Protein AF-A0A0G3HF99-F1 (afdb_monomer)

Sequence (193 aa):
MTALGEAFSEGRITVDEYDERCRVVSAARFPCDVESAFADLPFPSAGAGHNFAVAVPEPVFTASEIDRLHRASQRNRAGVVALTTIGTIAAGTLFAETTAGLSLLLMLAVPIVVVLLYVMKVGPSSWYQPSVRQLRRARMREIEQRHALETAEKRARDRIEAAELRARRHKLSGEISTEILEVARRGLGKMKH

Mean predicted aligned error: 19.76 Å

pLDDT: mean 71.53, std 16.33, range [32.12, 96.94]

Organism: NCBI:txid1072256

Solvent-accessible surface area (backbone atoms only — not comparable to full-atom values): 11269 Å² total; per-residue (Å²): 112,69,69,60,55,48,40,43,75,70,64,76,45,53,73,70,58,52,51,53,42,50,49,50,50,71,68,42,89,49,73,69,56,39,50,64,69,44,68,88,52,87,65,85,68,91,80,68,95,72,96,70,91,64,89,64,75,78,77,83,70,49,72,70,52,52,53,50,51,48,57,50,49,51,33,44,52,53,30,50,51,52,47,49,56,50,48,53,58,48,54,64,38,65,77,46,94,47,84,61,32,63,57,49,48,58,61,49,47,51,59,47,50,48,38,43,45,65,44,51,54,67,62,66,73,77,83,66,62,74,52,70,69,57,53,51,53,51,52,50,52,53,52,51,52,52,52,51,50,54,51,50,52,52,54,52,49,54,51,51,53,52,50,51,53,51,53,50,51,54,51,54,54,49,52,53,52,51,50,52,51,50,52,52,51,52,55,57,57,64,74,77,111

InterPro domains:
  IPR012551 DUF1707 SHOCT-like domain [PF08044] (2-42)

Radius of gyration: 35.86 Å; Cα contacts (8 Å, |Δi|>4): 47; chains: 1; bounding box: 78×37×105 Å

Structure (mmCIF, N/CA/C/O backbone):
data_AF-A0A0G3HF99-F1
#
_entry.id   AF-A0A0G3HF99-F1
#
loop_
_atom_site.group_PDB
_atom_site.id
_atom_site.type_symbol
_atom_site.label_atom_id
_atom_site.label_alt_id
_atom_site.label_comp_id
_atom_site.label_asym_id
_atom_site.label_entity_id
_atom_site.label_seq_id
_atom_site.pdbx_PDB_ins_code
_atom_site.Cartn_x
_atom_site.Cartn_y
_atom_site.Cartn_z
_atom_site.occupancy
_atom_site.B_iso_or_equiv
_atom_site.auth_seq_id
_atom_site.auth_comp_id
_atom_site.auth_asym_id
_atom_site.auth_atom_id
_atom_site.pdbx_PDB_model_num
ATOM 1 N N . MET A 1 1 ? -24.443 2.690 -22.467 1.00 58.94 1 MET A N 1
ATOM 2 C CA . MET A 1 1 ? -25.605 3.106 -21.646 1.00 58.94 1 MET A CA 1
ATOM 3 C C . MET A 1 1 ? -25.308 4.328 -20.781 1.00 58.94 1 MET A C 1
ATOM 5 O O . MET A 1 1 ? -26.145 5.214 -20.754 1.00 58.94 1 MET A O 1
ATOM 9 N N . THR A 1 2 ? -24.139 4.439 -20.137 1.00 63.84 2 THR A N 1
ATOM 10 C CA . THR A 1 2 ? -23.778 5.603 -19.295 1.00 63.84 2 THR A CA 1
ATOM 11 C C . THR A 1 2 ? -23.843 6.950 -20.028 1.00 63.84 2 THR A C 1
ATOM 13 O O . THR A 1 2 ? -24.435 7.879 -19.500 1.00 63.84 2 THR A O 1
ATOM 16 N N . ALA A 1 3 ? -23.362 7.026 -21.274 1.00 66.81 3 ALA A N 1
ATOM 17 C CA . ALA A 1 3 ? -23.402 8.257 -22.076 1.00 66.81 3 ALA A CA 1
ATOM 18 C C . ALA A 1 3 ? -24.825 8.728 -22.470 1.00 66.81 3 ALA A C 1
ATOM 20 O O . ALA A 1 3 ? -25.066 9.925 -22.572 1.00 66.81 3 ALA A O 1
ATOM 21 N N . LEU A 1 4 ? -25.783 7.805 -22.662 1.00 67.62 4 LEU A N 1
ATOM 22 C CA . LEU A 1 4 ? -27.197 8.152 -22.913 1.00 67.62 4 LEU A CA 1
ATOM 23 C C . LEU A 1 4 ? -27.850 8.719 -21.646 1.00 67.62 4 LEU A C 1
ATOM 25 O O . LEU A 1 4 ? -28.582 9.701 -21.716 1.00 67.62 4 LEU A O 1
ATOM 29 N N . GLY A 1 5 ? -27.570 8.108 -20.489 1.00 69.25 5 GLY A N 1
ATOM 30 C CA . GLY A 1 5 ? -28.078 8.581 -19.198 1.00 69.25 5 GLY A CA 1
ATOM 31 C C . GLY A 1 5 ? -27.523 9.954 -18.813 1.00 69.25 5 GLY A C 1
ATOM 32 O O . GLY A 1 5 ? -28.251 10.776 -18.265 1.00 69.25 5 GLY A O 1
ATOM 33 N N . GLU A 1 6 ? -26.265 10.225 -19.161 1.00 72.94 6 GLU A N 1
ATOM 34 C CA . GLU A 1 6 ? -25.617 11.524 -18.959 1.00 72.94 6 GLU A CA 1
ATOM 35 C C . GLU A 1 6 ? -26.268 12.615 -19.825 1.00 72.94 6 GLU A C 1
ATOM 37 O O . GLU A 1 6 ? -26.745 13.614 -19.288 1.00 72.94 6 GLU A O 1
ATOM 42 N N . ALA A 1 7 ? -26.439 12.374 -21.131 1.00 69.62 7 ALA A N 1
ATOM 43 C CA . ALA A 1 7 ? -27.110 13.314 -22.036 1.00 69.62 7 ALA A CA 1
ATOM 44 C C . ALA A 1 7 ? -28.574 13.605 -21.643 1.00 69.62 7 ALA A C 1
ATOM 46 O O . ALA A 1 7 ? -29.050 14.731 -21.814 1.00 69.62 7 ALA A O 1
ATOM 47 N N . PHE A 1 8 ? -29.281 12.611 -21.092 1.00 69.25 8 PHE A N 1
ATOM 48 C CA . PHE A 1 8 ? -30.625 12.791 -20.539 1.00 69.25 8 PHE A CA 1
ATOM 49 C C . PHE A 1 8 ? -30.612 13.648 -19.267 1.00 69.25 8 PHE A C 1
ATOM 51 O O . PHE A 1 8 ? -31.411 14.572 -19.135 1.00 69.25 8 PHE A O 1
ATOM 58 N N . SER A 1 9 ? -29.673 13.391 -18.349 1.00 71.88 9 SER A N 1
ATOM 59 C CA . SER A 1 9 ? -29.539 14.170 -17.111 1.00 71.88 9 SER A CA 1
ATOM 60 C C . SER A 1 9 ? -29.140 15.632 -17.350 1.00 71.88 9 SER A C 1
ATOM 62 O O . SER A 1 9 ? -29.524 16.505 -16.577 1.00 71.88 9 SER A O 1
ATOM 64 N N . GLU A 1 10 ? -28.438 15.909 -18.453 1.00 76.44 10 GLU A N 1
ATOM 65 C CA . GLU A 1 10 ? -28.111 17.261 -18.919 1.00 76.44 10 GLU A CA 1
ATOM 66 C C . GLU A 1 10 ? -29.282 17.956 -19.644 1.00 76.44 10 GLU A C 1
ATOM 68 O O . GLU A 1 10 ? -29.176 19.131 -19.995 1.00 76.44 10 GLU A O 1
ATOM 73 N N . GLY A 1 11 ? -30.396 17.253 -19.892 1.00 74.81 11 GLY A N 1
ATOM 74 C CA . GLY A 1 11 ? -31.569 17.782 -20.599 1.00 74.81 11 GLY A CA 1
ATOM 75 C C . GLY A 1 11 ? -31.348 18.015 -22.097 1.00 74.81 11 GLY A C 1
ATOM 76 O O . GLY A 1 11 ? -32.105 18.755 -22.724 1.00 74.81 11 GLY A O 1
ATOM 77 N N . ARG A 1 12 ? -30.302 17.415 -22.679 1.00 73.81 12 ARG A N 1
ATOM 78 C CA . ARG A 1 12 ? -29.916 17.605 -24.089 1.00 73.81 12 ARG A CA 1
ATOM 79 C C . ARG A 1 12 ? -30.688 16.716 -25.056 1.00 73.81 12 ARG A C 1
ATOM 81 O O . ARG A 1 12 ? -30.710 17.004 -26.247 1.00 73.81 12 ARG A O 1
ATOM 88 N N . ILE A 1 13 ? -31.296 15.655 -24.540 1.00 78.19 13 ILE A N 1
ATOM 89 C CA . ILE A 1 13 ? -32.196 14.760 -25.263 1.00 78.19 13 ILE A CA 1
ATOM 90 C C . ILE A 1 13 ? -33.511 14.670 -24.496 1.00 78.19 13 ILE A C 1
ATOM 92 O O . ILE A 1 13 ? -33.532 14.712 -23.263 1.00 78.19 13 ILE A O 1
ATOM 96 N N . THR A 1 14 ? -34.617 14.579 -25.226 1.00 80.75 14 THR A N 1
ATOM 97 C CA . THR A 1 14 ? -35.949 14.468 -24.615 1.00 80.75 14 THR A CA 1
ATOM 98 C C . THR A 1 14 ? -36.198 13.051 -24.086 1.00 80.75 14 THR A C 1
ATOM 100 O O . THR A 1 14 ? -35.510 12.106 -24.471 1.00 80.75 14 THR A O 1
ATOM 103 N N . VAL A 1 15 ? -37.183 12.889 -23.192 1.00 79.75 15 VAL A N 1
ATOM 104 C CA . VAL A 1 15 ? -37.570 11.573 -22.637 1.00 79.75 15 VAL A CA 1
ATOM 105 C C . VAL A 1 15 ? -37.942 10.589 -23.751 1.00 79.75 15 VAL A C 1
ATOM 107 O O . VAL A 1 15 ? -37.483 9.449 -23.730 1.00 79.75 15 VAL A O 1
ATOM 110 N N . ASP A 1 16 ? -38.714 11.042 -24.740 1.00 81.94 16 ASP A N 1
ATOM 111 C CA . ASP A 1 16 ? -39.173 10.200 -25.850 1.00 81.94 16 ASP A CA 1
ATOM 112 C C . ASP A 1 16 ? -38.001 9.757 -26.742 1.00 81.94 16 ASP A C 1
ATOM 114 O O . ASP A 1 16 ? -37.921 8.611 -27.182 1.00 81.94 16 ASP A O 1
ATOM 118 N N . GLU A 1 17 ? -37.034 10.651 -26.958 1.00 79.69 17 GLU A N 1
ATOM 119 C CA . GLU A 1 17 ? -35.826 10.364 -27.730 1.00 79.69 17 GLU A CA 1
ATOM 120 C C . GLU A 1 17 ? -34.866 9.416 -26.994 1.00 79.69 17 GLU A C 1
ATOM 122 O O . GLU A 1 17 ? -34.239 8.552 -27.612 1.00 79.69 17 GLU A O 1
ATOM 127 N N . TYR A 1 18 ? -34.764 9.541 -25.670 1.00 80.25 18 TYR A N 1
ATOM 128 C CA . TYR A 1 18 ? -33.994 8.620 -24.838 1.00 80.25 18 TYR A CA 1
ATOM 129 C C . TYR A 1 18 ? -34.569 7.196 -24.881 1.00 80.25 18 TYR A C 1
ATOM 131 O O . TYR A 1 18 ? -33.799 6.237 -24.997 1.00 80.25 18 TYR A O 1
ATOM 139 N N . ASP A 1 19 ? -35.898 7.052 -24.820 1.00 81.00 19 ASP A N 1
ATOM 140 C CA . ASP A 1 19 ? -36.560 5.743 -24.847 1.00 81.00 19 ASP A CA 1
ATOM 141 C C . ASP A 1 19 ? -36.397 5.056 -26.211 1.00 81.00 19 ASP A C 1
ATOM 143 O O . ASP A 1 19 ? -35.980 3.896 -26.276 1.00 81.00 19 ASP A O 1
ATOM 147 N N . GLU A 1 20 ? -36.579 5.790 -27.317 1.00 81.88 20 GLU A N 1
ATOM 148 C CA . GLU A 1 20 ? -36.383 5.229 -28.661 1.00 81.88 20 GLU A CA 1
ATOM 149 C C . GLU A 1 20 ? -34.926 4.791 -28.883 1.00 81.88 20 GLU A C 1
ATOM 151 O O . GLU A 1 20 ? -34.673 3.686 -29.371 1.00 81.88 20 GLU A O 1
ATOM 156 N N . ARG A 1 21 ? -33.940 5.590 -28.445 1.00 79.50 21 ARG A N 1
ATOM 157 C CA . ARG A 1 21 ? -32.515 5.223 -28.552 1.00 79.50 21 ARG A CA 1
ATOM 158 C C . ARG A 1 21 ? -32.154 4.042 -27.644 1.00 79.50 21 ARG A C 1
ATOM 160 O O . ARG A 1 21 ? -31.377 3.178 -28.053 1.00 79.50 21 ARG A O 1
ATOM 167 N N . CYS A 1 22 ? -32.742 3.933 -26.450 1.00 79.56 22 CYS A N 1
ATOM 168 C CA . CYS A 1 22 ? -32.596 2.745 -25.600 1.00 79.56 22 CYS A CA 1
ATOM 169 C C . CYS A 1 22 ? -33.204 1.494 -26.247 1.00 79.56 22 CYS A C 1
ATOM 171 O O . CYS A 1 22 ? -32.629 0.402 -26.152 1.00 79.56 22 CYS A O 1
ATOM 173 N N . ARG A 1 23 ? -34.329 1.636 -26.954 1.00 80.25 23 ARG A N 1
ATOM 174 C CA . ARG A 1 23 ? -34.957 0.535 -27.688 1.00 80.25 23 ARG A CA 1
ATOM 175 C C . ARG A 1 23 ? -34.099 0.068 -28.864 1.00 80.25 23 ARG A C 1
ATOM 177 O O . ARG A 1 23 ? -33.895 -1.132 -29.022 1.00 80.25 23 ARG A O 1
ATOM 184 N N . VAL A 1 24 ? -33.519 0.993 -29.628 1.00 79.88 24 VAL A N 1
ATOM 185 C CA . VAL A 1 24 ? -32.574 0.674 -30.713 1.00 79.88 24 VAL A CA 1
ATOM 186 C C . VAL A 1 24 ? -31.330 -0.038 -30.173 1.00 79.88 24 VAL A C 1
ATOM 188 O O . VAL A 1 24 ? -30.948 -1.080 -30.698 1.00 79.88 24 VAL A O 1
ATOM 191 N N . VAL A 1 25 ? -30.737 0.450 -29.076 1.00 79.62 25 VAL A N 1
ATOM 192 C CA . VAL A 1 25 ? -29.552 -0.177 -28.458 1.00 79.62 25 VAL A CA 1
ATOM 193 C C . VAL A 1 25 ? -29.861 -1.560 -27.876 1.00 79.62 25 VAL A C 1
ATOM 195 O O . VAL A 1 25 ? -29.013 -2.446 -27.932 1.00 79.62 25 VAL A O 1
ATOM 198 N N . SER A 1 26 ? -31.056 -1.768 -27.319 1.00 76.69 26 SER A N 1
ATOM 199 C CA . SER A 1 26 ? -31.455 -3.069 -26.759 1.00 76.69 26 SER A CA 1
ATOM 200 C C . SER A 1 26 ? -31.856 -4.096 -27.821 1.00 76.69 26 SER A C 1
ATOM 202 O O . SER A 1 26 ? -31.675 -5.292 -27.597 1.00 76.69 26 SER A O 1
ATOM 204 N N . ALA A 1 27 ? -32.350 -3.651 -28.980 1.00 77.00 27 ALA A N 1
ATOM 205 C CA . ALA A 1 27 ? -32.643 -4.506 -30.131 1.00 77.00 27 ALA A CA 1
ATOM 206 C C . ALA A 1 27 ? -31.429 -4.729 -31.058 1.00 77.00 27 ALA A C 1
ATOM 208 O O . ALA A 1 27 ? -31.478 -5.600 -31.931 1.00 77.00 27 ALA A O 1
ATOM 209 N N . ALA A 1 28 ? -30.346 -3.964 -30.881 1.00 78.81 28 ALA A N 1
ATOM 210 C CA . ALA A 1 28 ? -29.147 -4.040 -31.706 1.00 78.81 28 ALA A CA 1
ATOM 211 C C . ALA A 1 28 ? -28.463 -5.410 -31.596 1.00 78.81 28 ALA A C 1
ATOM 213 O O . ALA A 1 28 ? -28.138 -5.893 -30.509 1.00 78.81 28 ALA A O 1
ATOM 214 N N . ARG A 1 29 ? -28.197 -6.025 -32.752 1.00 68.44 29 ARG A N 1
ATOM 215 C CA . ARG A 1 29 ? -27.494 -7.314 -32.841 1.00 68.44 29 ARG A CA 1
ATOM 216 C C . ARG A 1 29 ? -26.032 -7.146 -33.241 1.00 68.44 29 ARG A C 1
ATOM 218 O O . ARG A 1 29 ? -25.223 -8.030 -32.951 1.00 68.44 29 ARG A O 1
ATOM 225 N N . PHE A 1 30 ? -25.693 -6.024 -33.876 1.00 70.44 30 PHE A N 1
ATOM 226 C CA . PHE A 1 30 ? -24.351 -5.731 -34.358 1.00 70.44 30 PHE A CA 1
ATOM 227 C C . PHE A 1 30 ? -23.814 -4.408 -33.780 1.00 70.44 30 PHE A C 1
ATOM 229 O O . PHE A 1 30 ? -24.589 -3.491 -33.509 1.00 70.44 30 PHE A O 1
ATOM 236 N N . PRO A 1 31 ? -22.485 -4.274 -33.590 1.00 65.75 31 PRO A N 1
ATOM 237 C CA . PRO A 1 31 ? -21.882 -3.074 -32.995 1.00 65.75 31 PRO A CA 1
ATOM 238 C C . PRO A 1 31 ? -22.138 -1.771 -33.767 1.00 65.75 31 PRO A C 1
ATOM 240 O O . PRO A 1 31 ? -22.256 -0.716 -33.152 1.00 65.75 31 PRO A O 1
ATOM 243 N N . CYS A 1 32 ? -22.269 -1.844 -35.094 1.00 68.00 32 CYS A N 1
ATOM 244 C CA . CYS A 1 32 ? -22.573 -0.694 -35.952 1.00 68.00 32 CYS A CA 1
ATOM 245 C C . CYS A 1 32 ? -23.956 -0.086 -35.673 1.00 68.00 32 CYS A C 1
ATOM 247 O O . CYS A 1 32 ? -24.132 1.127 -35.770 1.00 68.00 32 CYS A O 1
ATOM 249 N N . ASP A 1 33 ? -24.922 -0.918 -35.279 1.00 68.00 33 ASP A N 1
ATOM 250 C CA . ASP A 1 33 ? -26.286 -0.479 -34.975 1.00 68.00 33 ASP A CA 1
ATOM 251 C C . ASP A 1 33 ? -26.296 0.332 -33.675 1.00 68.00 33 ASP A C 1
ATOM 253 O O . ASP A 1 33 ? -26.978 1.350 -33.566 1.00 68.00 33 ASP A O 1
ATOM 257 N N . VAL A 1 34 ? -25.464 -0.077 -32.709 1.00 72.75 34 VAL A N 1
ATOM 258 C CA . VAL A 1 34 ? -25.256 0.659 -31.461 1.00 72.75 34 VAL A CA 1
ATOM 259 C C . VAL A 1 34 ? -24.597 1.999 -31.754 1.00 72.75 34 VAL A C 1
ATOM 261 O O . VAL A 1 34 ? -25.084 3.006 -31.272 1.00 72.75 34 VAL A O 1
ATOM 264 N N . GLU A 1 35 ? -23.541 2.039 -32.566 1.00 73.00 35 GLU A N 1
ATOM 265 C CA . GLU A 1 35 ? -22.800 3.269 -32.879 1.00 73.00 35 GLU A CA 1
ATOM 266 C C . GLU A 1 35 ? -23.681 4.343 -33.543 1.00 73.00 35 GLU A C 1
ATOM 268 O O . GLU A 1 35 ? -23.604 5.517 -33.177 1.00 73.00 35 GLU A O 1
ATOM 273 N N . SER A 1 36 ? -24.610 3.935 -34.417 1.00 72.06 36 SER A N 1
ATOM 274 C CA . SER A 1 36 ? -25.578 4.847 -35.043 1.00 72.06 36 SER A CA 1
ATOM 275 C C . SER A 1 36 ? -26.483 5.575 -34.036 1.00 72.06 36 SER A C 1
ATOM 277 O O . SER A 1 36 ? -26.798 6.747 -34.230 1.00 72.06 36 SER A O 1
ATOM 279 N N . ALA A 1 37 ? -26.834 4.937 -32.911 1.00 72.19 37 ALA A N 1
ATOM 280 C CA . ALA A 1 37 ? -27.694 5.530 -31.882 1.00 72.19 37 ALA A CA 1
ATOM 281 C C . ALA A 1 37 ? -27.016 6.678 -31.107 1.00 72.19 37 ALA A C 1
ATOM 283 O O . ALA A 1 37 ? -27.688 7.454 -30.416 1.00 72.19 37 ALA A O 1
ATOM 284 N N . PHE A 1 38 ? -25.693 6.806 -31.227 1.00 71.56 38 PHE A N 1
ATOM 285 C CA . PHE A 1 38 ? -24.887 7.807 -30.534 1.00 71.56 38 PHE A CA 1
ATOM 286 C C . PHE A 1 38 ? -24.066 8.696 -31.482 1.00 71.56 38 PHE A C 1
ATOM 288 O O . PHE A 1 38 ? -23.255 9.479 -31.001 1.00 71.56 38 PHE A O 1
ATOM 295 N N . ALA A 1 39 ? -24.255 8.601 -32.801 1.00 69.50 39 ALA A N 1
ATOM 296 C CA . ALA A 1 39 ? -23.434 9.310 -33.788 1.00 69.50 39 ALA A CA 1
ATOM 297 C C . ALA A 1 39 ? -23.415 10.842 -33.594 1.00 69.50 39 ALA A C 1
ATOM 299 O O . ALA A 1 39 ? -22.395 11.485 -33.831 1.00 69.50 39 ALA A O 1
ATOM 300 N N . ASP A 1 40 ? -24.519 11.409 -33.101 1.00 68.44 40 ASP A N 1
ATOM 301 C CA . ASP A 1 40 ? -24.668 12.848 -32.845 1.00 68.44 40 ASP A CA 1
ATOM 302 C C . ASP A 1 40 ? -24.216 13.279 -31.440 1.00 68.44 40 ASP A C 1
ATOM 304 O O . ASP A 1 40 ? -24.152 14.475 -31.140 1.00 68.44 40 ASP A O 1
ATOM 308 N N . LEU A 1 41 ? -23.925 12.326 -30.546 1.00 66.50 41 LEU A N 1
ATOM 309 C CA . LEU A 1 41 ? -23.420 12.639 -29.213 1.00 66.50 41 LEU A CA 1
ATOM 310 C C . LEU A 1 41 ? -21.898 12.800 -29.307 1.00 66.50 41 LEU A C 1
ATOM 312 O O . LEU A 1 41 ? -21.222 11.902 -29.812 1.00 66.50 41 LEU A O 1
ATOM 316 N N . PRO A 1 42 ? -21.323 13.910 -28.807 1.00 56.38 42 PRO A N 1
ATOM 317 C CA . PRO A 1 42 ? -19.881 14.076 -28.787 1.00 56.38 42 PRO A CA 1
ATOM 318 C C . PRO A 1 42 ? -19.291 13.054 -27.815 1.00 56.38 42 PRO A C 1
ATOM 320 O O . PRO A 1 42 ? -19.235 13.272 -26.607 1.00 56.38 42 PRO A O 1
ATOM 323 N N . PHE A 1 43 ? -18.863 11.908 -28.334 1.00 56.47 43 PHE A N 1
ATOM 324 C CA . PHE A 1 43 ? -18.069 10.978 -27.555 1.00 56.47 43 PHE A CA 1
ATOM 325 C C . PHE A 1 43 ? -16.739 11.644 -27.190 1.00 56.47 43 PHE A C 1
ATOM 327 O O . PHE A 1 43 ? -16.131 12.300 -28.046 1.00 56.47 43 PHE A O 1
ATOM 334 N N . PRO A 1 44 ? -16.217 11.440 -25.966 1.00 46.62 44 PRO A N 1
ATOM 335 C CA . PRO A 1 44 ? -14.819 11.716 -25.700 1.00 46.62 44 PRO A CA 1
ATOM 336 C C . PRO A 1 44 ? -14.011 10.780 -26.600 1.00 46.62 44 PRO A C 1
ATOM 338 O O . PRO A 1 44 ? -13.886 9.583 -26.344 1.00 46.62 44 PRO A O 1
ATOM 341 N N . SER A 1 45 ? -13.523 11.331 -27.709 1.00 39.66 45 SER A N 1
ATOM 342 C CA . SER A 1 45 ? -12.655 10.633 -28.644 1.00 39.66 45 SER A CA 1
ATOM 343 C C . SER A 1 45 ? -11.433 10.168 -27.861 1.00 39.66 45 SER A C 1
ATOM 345 O O . SER A 1 45 ? -10.601 10.974 -27.444 1.00 39.66 45 SER A O 1
ATOM 347 N N . ALA A 1 46 ? -11.344 8.861 -27.620 1.00 46.34 46 ALA A N 1
ATOM 348 C CA . ALA A 1 46 ? -10.172 8.211 -27.057 1.00 46.34 46 ALA A CA 1
ATOM 349 C C . ALA A 1 46 ? -9.032 8.297 -28.083 1.00 46.34 46 ALA A C 1
ATOM 351 O O . ALA A 1 46 ? -8.758 7.347 -28.809 1.00 46.34 46 ALA A O 1
ATOM 352 N N . GLY A 1 47 ? -8.423 9.473 -28.220 1.00 39.72 47 GLY A N 1
ATOM 353 C CA . GLY A 1 47 ? -7.494 9.703 -29.318 1.00 39.72 47 GLY A CA 1
ATOM 354 C C . GLY A 1 47 ? -7.038 11.137 -29.533 1.00 39.72 47 GLY A C 1
ATOM 355 O O . GLY A 1 47 ? -6.797 11.499 -30.671 1.00 39.72 47 GLY A O 1
ATOM 356 N N . ALA A 1 48 ? -6.902 11.963 -28.499 1.00 34.72 48 ALA A N 1
ATOM 357 C CA . ALA A 1 48 ? -6.026 13.136 -28.555 1.00 34.72 48 ALA A CA 1
ATOM 358 C C . ALA A 1 48 ? -5.820 13.663 -27.138 1.00 34.72 48 ALA A C 1
ATOM 360 O O . ALA A 1 48 ? -6.782 13.943 -26.428 1.00 34.72 48 ALA A O 1
ATOM 361 N N . GLY A 1 49 ? -4.561 13.767 -26.715 1.00 45.31 49 GLY A N 1
ATOM 362 C CA . GLY A 1 49 ? -4.217 14.278 -25.397 1.00 45.31 49 GLY A CA 1
ATOM 363 C C . GLY A 1 49 ? -4.793 15.672 -25.183 1.00 45.31 49 GLY A C 1
ATOM 364 O O . GLY A 1 49 ? -4.481 16.583 -25.942 1.00 45.31 49 GLY A O 1
ATOM 365 N N . HIS A 1 50 ? -5.597 15.833 -24.137 1.00 32.12 50 HIS A N 1
ATOM 366 C CA . HIS A 1 50 ? -5.841 17.115 -23.497 1.00 32.12 50 HIS A CA 1
ATOM 367 C C . HIS A 1 50 ? -6.029 16.898 -22.000 1.00 32.12 50 HIS A C 1
ATOM 369 O O . HIS A 1 50 ? -6.834 16.084 -21.551 1.00 32.12 50 HIS A O 1
ATOM 375 N N . ASN A 1 51 ? -5.233 17.646 -21.243 1.00 40.12 51 ASN A N 1
ATOM 376 C CA . ASN A 1 51 ? -5.346 17.799 -19.808 1.00 40.12 51 ASN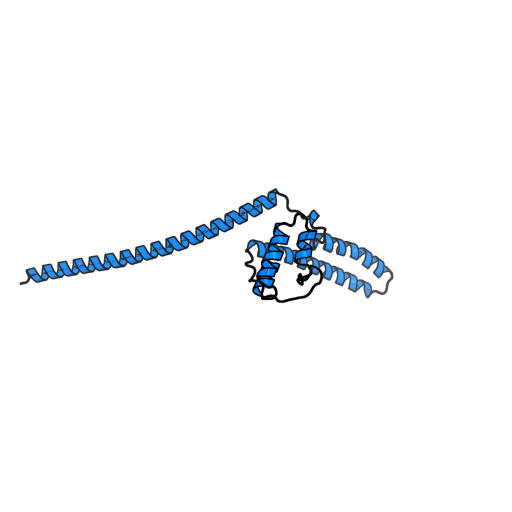 A CA 1
ATOM 377 C C . ASN A 1 51 ? -6.700 18.448 -19.502 1.00 40.12 51 ASN A C 1
ATOM 379 O O . ASN A 1 51 ? -6.851 19.655 -19.666 1.00 40.12 51 ASN A O 1
ATOM 383 N N . PHE A 1 52 ? -7.672 17.661 -19.056 1.00 39.75 52 PHE A N 1
ATOM 384 C CA . PHE A 1 52 ? -8.844 18.181 -18.367 1.00 39.75 52 PHE A CA 1
ATOM 385 C C . PHE A 1 52 ? -8.775 17.708 -16.923 1.00 39.75 52 PHE A C 1
ATOM 387 O O . PHE A 1 52 ? -8.898 16.519 -16.629 1.00 39.75 52 PHE A O 1
ATOM 394 N N . ALA A 1 53 ? -8.544 18.666 -16.026 1.00 39.94 53 ALA A N 1
ATOM 395 C CA . ALA A 1 53 ? -8.753 18.515 -14.598 1.00 39.94 53 ALA A CA 1
ATOM 396 C C . ALA A 1 53 ? -10.262 18.371 -14.344 1.00 39.94 53 ALA A C 1
ATOM 398 O O . ALA A 1 53 ? -10.940 19.298 -13.916 1.00 39.94 53 ALA A O 1
ATOM 399 N N . VAL A 1 54 ? -10.798 17.198 -14.673 1.00 43.09 54 VAL A N 1
ATOM 400 C CA . VAL A 1 54 ? -12.034 16.693 -14.088 1.00 43.09 54 VAL A CA 1
ATOM 401 C C . VAL A 1 54 ? -11.712 16.444 -12.619 1.00 43.09 54 VAL A C 1
ATOM 403 O O . VAL A 1 54 ? -10.659 15.884 -12.312 1.00 43.09 54 VAL A O 1
ATOM 406 N N . ALA A 1 55 ? -12.579 16.876 -11.704 1.00 44.78 55 ALA A N 1
ATOM 407 C CA . ALA A 1 55 ? -12.535 16.426 -10.319 1.00 44.78 55 ALA A CA 1
ATOM 408 C C . ALA A 1 55 ? -12.829 14.917 -10.312 1.00 44.78 55 ALA A C 1
ATOM 410 O O . ALA A 1 55 ? -13.967 14.478 -10.169 1.00 44.78 55 ALA A O 1
ATOM 411 N N . VAL A 1 56 ? -11.787 14.132 -10.587 1.00 43.28 56 VAL A N 1
ATOM 412 C CA . VAL A 1 56 ? -11.774 12.678 -10.494 1.00 43.28 56 VAL A CA 1
ATOM 413 C C . VAL A 1 56 ? -12.128 12.360 -9.040 1.00 43.28 56 VAL A C 1
ATOM 415 O O . VAL A 1 56 ? -11.488 12.936 -8.154 1.00 43.28 56 VAL A O 1
ATOM 418 N N . PRO A 1 57 ? -13.129 11.500 -8.761 1.00 44.59 57 PRO A N 1
ATOM 419 C CA . PRO A 1 57 ? -13.351 10.989 -7.410 1.00 44.59 57 PRO A CA 1
ATOM 420 C C . PRO A 1 57 ? -11.994 10.541 -6.883 1.00 44.59 57 PRO A C 1
ATOM 422 O O . PRO A 1 57 ? -11.355 9.759 -7.589 1.00 44.59 57 PRO A O 1
ATOM 425 N N . GLU A 1 58 ? -11.520 11.087 -5.751 1.00 39.81 58 GLU A N 1
ATOM 426 C CA . GLU A 1 58 ? -10.175 10.774 -5.254 1.00 39.81 58 GLU A CA 1
ATOM 427 C C . GLU A 1 58 ? -9.989 9.259 -5.342 1.00 39.81 58 GLU A C 1
ATOM 429 O O . GLU A 1 58 ? -10.744 8.522 -4.693 1.00 39.81 58 GLU A O 1
ATOM 434 N N . PRO A 1 59 ? -9.088 8.767 -6.215 1.00 48.09 59 PRO A N 1
ATOM 435 C CA . PRO A 1 59 ? -8.986 7.343 -6.419 1.00 48.09 59 PRO A CA 1
ATOM 436 C C . PRO A 1 59 ? -8.544 6.774 -5.082 1.00 48.09 59 PRO A C 1
ATOM 438 O O . PRO A 1 59 ? -7.473 7.114 -4.578 1.00 48.09 59 PRO A O 1
ATOM 441 N N . VAL A 1 60 ? -9.394 5.950 -4.471 1.00 50.69 60 VAL A N 1
ATOM 442 C CA . VAL A 1 60 ? -9.060 5.258 -3.229 1.00 50.69 60 VAL A CA 1
ATOM 443 C C . VAL A 1 60 ? -8.019 4.206 -3.592 1.00 50.69 60 VAL A C 1
ATOM 445 O O . VAL A 1 60 ? -8.327 3.051 -3.883 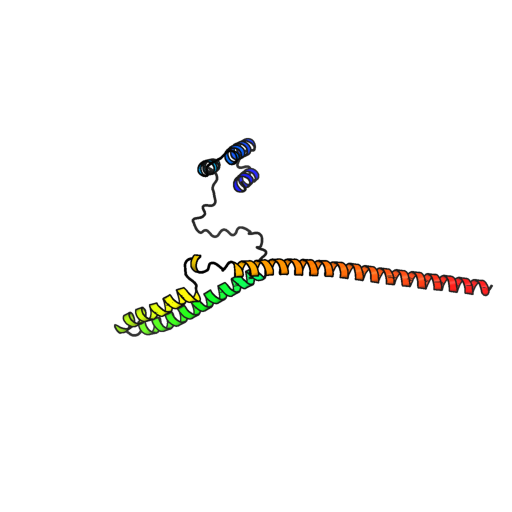1.00 50.69 60 VAL A O 1
ATOM 448 N N . PHE A 1 61 ? -6.766 4.647 -3.656 1.00 42.34 61 PHE A N 1
ATOM 449 C CA . PHE A 1 61 ? -5.638 3.804 -3.990 1.00 42.34 61 PHE A CA 1
ATOM 450 C C . PHE A 1 61 ? -5.427 2.823 -2.846 1.00 42.34 61 PHE A C 1
ATOM 452 O O . PHE A 1 61 ? -5.157 3.196 -1.702 1.00 42.34 61 PHE A O 1
ATOM 459 N N . THR A 1 62 ? -5.531 1.535 -3.152 1.00 61.53 62 THR A N 1
ATOM 460 C CA . THR A 1 62 ? -5.223 0.503 -2.160 1.00 61.53 62 THR A CA 1
ATOM 461 C C . THR A 1 62 ? -3.723 0.560 -1.850 1.00 61.53 62 THR A C 1
ATOM 463 O O . THR A 1 62 ? -2.912 0.777 -2.749 1.00 61.53 62 THR A O 1
ATOM 466 N N . ALA A 1 63 ? -3.304 0.319 -0.604 1.00 59.38 63 ALA A N 1
ATOM 467 C CA . ALA A 1 63 ? -1.884 0.364 -0.216 1.00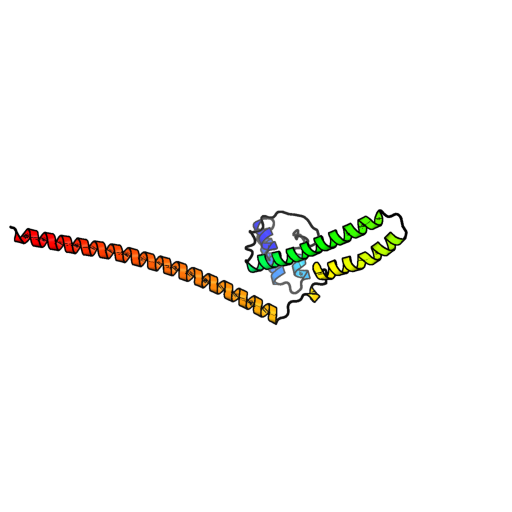 59.38 63 ALA A CA 1
ATOM 468 C C . ALA A 1 63 ? -0.977 -0.506 -1.119 1.00 59.38 63 ALA A C 1
ATOM 470 O O . ALA A 1 63 ? 0.167 -0.154 -1.407 1.00 59.38 63 ALA A O 1
ATOM 471 N N . SER A 1 64 ? -1.506 -1.617 -1.641 1.00 55.84 64 SER A N 1
ATOM 472 C CA . SER A 1 64 ? -0.811 -2.474 -2.608 1.00 55.84 64 SER A CA 1
ATOM 473 C C . SER A 1 64 ? -0.639 -1.857 -3.999 1.00 55.84 64 SER A C 1
ATOM 475 O O . SER A 1 64 ? 0.271 -2.242 -4.730 1.00 55.84 64 SER A O 1
ATOM 477 N N . GLU A 1 65 ? -1.527 -0.951 -4.398 1.00 57.06 65 GLU A N 1
ATOM 478 C CA . GLU A 1 65 ? -1.463 -0.216 -5.661 1.00 57.06 65 GLU A CA 1
ATOM 479 C C . GLU A 1 65 ? -0.442 0.919 -5.575 1.00 57.06 65 GLU A C 1
ATOM 481 O O . GLU A 1 65 ? 0.414 1.033 -6.452 1.00 57.06 65 GLU A O 1
ATOM 486 N N . ILE A 1 66 ? -0.427 1.648 -4.455 1.00 60.22 66 ILE A N 1
ATOM 487 C CA . ILE A 1 66 ? 0.586 2.670 -4.154 1.00 60.22 66 ILE A CA 1
ATOM 488 C C . ILE A 1 66 ? 1.988 2.055 -4.184 1.00 60.22 66 ILE A C 1
ATOM 490 O O . ILE A 1 66 ? 2.892 2.595 -4.813 1.00 60.22 66 ILE A O 1
ATOM 494 N N . ASP A 1 67 ? 2.173 0.884 -3.576 1.00 61.59 67 ASP A N 1
ATOM 495 C CA . ASP A 1 67 ? 3.467 0.199 -3.533 1.00 61.59 67 ASP A CA 1
ATOM 496 C C . ASP A 1 67 ? 3.902 -0.333 -4.918 1.00 61.59 67 ASP A C 1
ATOM 498 O O . ASP A 1 67 ? 5.082 -0.313 -5.282 1.00 61.59 67 ASP A O 1
ATOM 502 N N . ARG A 1 68 ? 2.947 -0.739 -5.768 1.00 60.81 68 ARG A N 1
ATOM 503 C CA . ARG A 1 68 ? 3.231 -1.079 -7.174 1.00 60.81 68 ARG A CA 1
ATOM 504 C C . ARG A 1 68 ? 3.657 0.145 -7.977 1.00 60.81 68 ARG A C 1
ATOM 506 O O . ARG A 1 68 ? 4.642 0.059 -8.711 1.00 60.81 68 ARG A O 1
ATOM 513 N N . LEU A 1 69 ? 2.958 1.267 -7.818 1.00 56.66 69 LEU A N 1
ATOM 514 C CA . LEU A 1 69 ? 3.298 2.536 -8.462 1.00 56.66 69 LEU A CA 1
ATOM 515 C C . LEU A 1 69 ? 4.647 3.066 -7.969 1.00 56.66 69 LEU A C 1
ATOM 517 O O . LEU A 1 69 ? 5.455 3.531 -8.771 1.00 56.66 69 LEU A O 1
ATOM 521 N 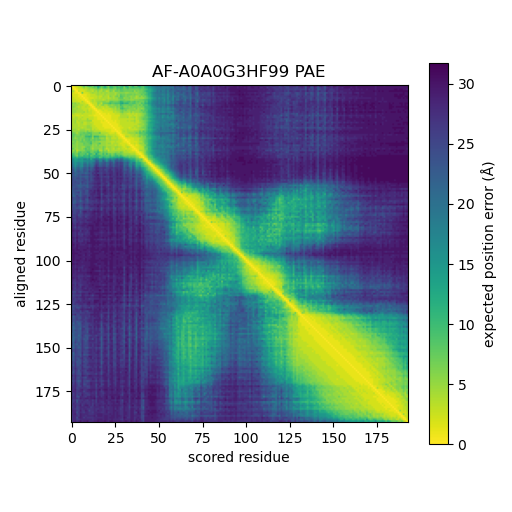N . HIS A 1 70 ? 4.947 2.913 -6.679 1.00 54.69 70 HIS A N 1
ATOM 522 C CA . HIS A 1 70 ? 6.218 3.325 -6.095 1.00 54.69 70 HIS A CA 1
ATOM 523 C C . HIS A 1 70 ? 7.387 2.513 -6.668 1.00 54.69 70 HIS A C 1
ATOM 525 O O . HIS A 1 70 ? 8.382 3.082 -7.120 1.00 54.69 70 HIS A O 1
ATOM 531 N N . ARG A 1 71 ? 7.251 1.184 -6.758 1.00 60.03 71 ARG A N 1
ATOM 532 C CA . ARG A 1 71 ? 8.272 0.318 -7.374 1.00 60.03 71 ARG A CA 1
ATOM 533 C C . ARG A 1 71 ? 8.416 0.528 -8.881 1.00 60.03 71 ARG A C 1
ATOM 535 O O . ARG A 1 71 ? 9.520 0.397 -9.409 1.00 60.03 71 ARG A O 1
ATOM 542 N N . ALA A 1 72 ? 7.326 0.841 -9.581 1.00 59.12 72 ALA A N 1
ATOM 543 C CA . ALA A 1 72 ? 7.374 1.223 -10.991 1.00 59.12 72 ALA A CA 1
ATOM 544 C C . ALA A 1 72 ? 8.112 2.562 -11.174 1.00 59.12 72 ALA A C 1
ATOM 546 O O . ALA A 1 72 ? 9.012 2.663 -12.004 1.00 59.12 72 ALA A O 1
ATOM 547 N N . SER A 1 73 ? 7.817 3.552 -10.326 1.00 50.28 73 SER A N 1
ATOM 548 C CA . SER A 1 73 ? 8.485 4.858 -10.324 1.00 50.28 73 SER A CA 1
ATOM 549 C C . SER A 1 73 ? 9.985 4.743 -10.027 1.00 50.28 73 SER A C 1
ATOM 551 O O . SER A 1 73 ? 10.790 5.392 -10.691 1.00 50.28 73 SER A O 1
ATOM 553 N N . GLN A 1 74 ? 10.392 3.878 -9.092 1.00 60.03 74 GLN A N 1
ATOM 554 C CA . GLN A 1 74 ? 11.808 3.659 -8.768 1.00 60.03 74 GLN A CA 1
ATOM 555 C C . GLN A 1 74 ? 12.618 3.108 -9.948 1.00 60.03 74 GLN A C 1
ATOM 557 O O . GLN A 1 74 ? 13.737 3.561 -10.178 1.00 60.03 74 GLN A O 1
ATOM 562 N N . ARG A 1 75 ? 12.053 2.178 -10.729 1.00 63.78 75 ARG A N 1
ATOM 563 C CA . ARG A 1 75 ? 12.705 1.669 -11.948 1.00 63.78 75 ARG A CA 1
ATOM 564 C C . ARG A 1 75 ? 12.862 2.767 -12.996 1.00 63.78 75 ARG A C 1
ATOM 566 O O . ARG A 1 75 ? 13.945 2.917 -13.548 1.00 63.78 75 ARG A O 1
ATOM 573 N N . ASN A 1 76 ? 11.847 3.609 -13.178 1.00 61.31 76 ASN A N 1
ATOM 574 C CA . ASN A 1 76 ? 11.925 4.740 -14.105 1.00 61.31 76 ASN A CA 1
ATOM 575 C C . ASN A 1 76 ? 12.986 5.765 -13.671 1.00 61.31 76 ASN A C 1
ATOM 577 O O . ASN A 1 76 ? 13.775 6.217 -14.495 1.00 61.31 76 ASN A O 1
ATOM 581 N N . ARG A 1 77 ? 13.067 6.082 -12.371 1.00 56.44 77 ARG A N 1
ATOM 582 C CA . ARG A 1 77 ? 14.096 6.980 -11.816 1.00 56.44 77 ARG A CA 1
ATOM 583 C C . ARG A 1 77 ? 15.506 6.413 -11.986 1.00 56.44 77 ARG A C 1
ATOM 585 O O . ARG A 1 77 ? 16.399 7.146 -12.393 1.00 56.44 77 ARG A O 1
ATOM 592 N N . ALA A 1 78 ? 15.701 5.118 -11.732 1.00 66.62 78 ALA A N 1
ATOM 593 C CA . ALA A 1 78 ? 16.983 4.451 -11.961 1.00 66.62 78 ALA A CA 1
ATOM 594 C C . ALA A 1 78 ? 17.385 4.472 -13.446 1.00 66.62 78 ALA A C 1
ATOM 596 O O . ALA A 1 78 ? 18.553 4.682 -13.760 1.00 66.62 78 ALA A O 1
ATOM 597 N N . GLY A 1 79 ? 16.413 4.319 -14.353 1.00 63.22 79 GLY A N 1
ATOM 598 C CA . GLY A 1 79 ? 16.623 4.438 -15.796 1.00 63.22 79 GLY A CA 1
ATOM 599 C C . GLY A 1 79 ? 17.078 5.838 -16.200 1.00 63.22 79 GLY A C 1
ATOM 600 O O . GLY A 1 79 ? 18.077 5.971 -16.897 1.00 63.22 79 GLY A O 1
ATOM 601 N N . VAL A 1 80 ? 16.410 6.882 -15.699 1.00 69.19 80 VAL A N 1
ATOM 602 C CA . VAL A 1 80 ? 16.802 8.280 -15.946 1.00 69.19 80 VAL A CA 1
ATOM 603 C C . VAL A 1 80 ? 18.203 8.564 -15.411 1.00 69.19 80 VAL A C 1
ATOM 605 O O . VAL A 1 80 ? 19.007 9.143 -16.126 1.00 69.19 80 VAL A O 1
ATOM 608 N N . VAL A 1 81 ? 18.531 8.129 -14.191 1.00 68.62 81 VAL A N 1
ATOM 609 C CA . VAL A 1 81 ? 19.876 8.330 -13.625 1.00 68.62 81 VAL A CA 1
ATOM 610 C C . VAL A 1 81 ? 20.936 7.652 -14.490 1.00 68.62 81 VAL A C 1
ATOM 612 O O . VAL A 1 81 ? 21.904 8.303 -14.868 1.00 68.62 81 VAL A O 1
ATOM 615 N N . ALA A 1 82 ? 20.729 6.389 -14.868 1.00 69.75 82 ALA A N 1
ATOM 616 C CA . ALA A 1 82 ? 21.663 5.665 -15.724 1.00 69.75 82 ALA A CA 1
ATOM 617 C C . ALA A 1 82 ? 21.823 6.330 -17.104 1.00 69.75 82 ALA A C 1
ATOM 619 O O . ALA A 1 82 ? 22.947 6.496 -17.571 1.00 69.75 82 ALA A O 1
ATOM 620 N N . LEU A 1 83 ? 20.727 6.774 -17.728 1.00 70.38 83 LEU A N 1
ATOM 621 C CA . LEU A 1 83 ? 20.762 7.491 -19.006 1.00 70.38 83 LEU A CA 1
ATOM 622 C C . LEU A 1 83 ? 21.485 8.833 -18.901 1.00 70.38 83 LEU A C 1
ATOM 624 O O . LEU A 1 83 ? 22.278 9.156 -19.779 1.00 70.38 83 LEU A O 1
ATOM 628 N N . THR A 1 84 ? 21.260 9.588 -17.827 1.00 70.38 84 THR A N 1
ATOM 629 C CA . THR A 1 84 ? 21.940 10.865 -17.593 1.00 70.38 84 THR A CA 1
ATOM 630 C C . THR A 1 84 ? 23.433 10.653 -17.375 1.00 70.38 84 THR A C 1
ATOM 632 O O . THR A 1 84 ? 24.228 11.339 -18.005 1.00 70.38 84 THR A O 1
ATOM 635 N N . THR A 1 85 ? 23.843 9.672 -16.561 1.00 70.56 85 THR A N 1
ATOM 636 C CA . THR A 1 85 ? 25.267 9.362 -16.349 1.00 70.56 85 THR A CA 1
ATOM 637 C C . THR A 1 85 ? 25.955 8.985 -17.658 1.00 70.56 85 THR A C 1
ATOM 639 O O . THR A 1 85 ? 27.038 9.484 -17.955 1.00 70.56 85 THR A O 1
ATOM 642 N N . ILE A 1 86 ? 25.305 8.150 -18.470 1.00 69.38 86 ILE A N 1
ATOM 643 C CA . ILE A 1 86 ? 25.818 7.767 -19.782 1.00 69.38 86 ILE A CA 1
ATOM 644 C C . ILE A 1 86 ? 25.873 8.990 -20.717 1.00 69.38 86 ILE A C 1
ATOM 646 O O . ILE A 1 86 ? 26.905 9.250 -21.330 1.00 69.38 86 ILE A O 1
ATOM 650 N N . GLY A 1 87 ? 24.814 9.797 -20.770 1.00 67.44 87 GLY A N 1
ATOM 651 C CA . GLY A 1 87 ? 24.755 11.021 -21.571 1.00 67.44 87 GLY A CA 1
ATOM 652 C C . GLY A 1 87 ? 25.836 12.042 -21.205 1.00 67.44 87 GLY A C 1
ATOM 653 O O . GLY A 1 87 ? 26.428 12.638 -22.100 1.00 67.44 87 GLY A O 1
ATOM 654 N N . THR A 1 88 ? 26.160 12.207 -19.919 1.00 65.44 88 THR A N 1
ATOM 655 C CA . THR A 1 88 ? 27.246 13.091 -19.460 1.00 65.44 88 THR A CA 1
ATOM 656 C C . THR A 1 88 ? 28.622 12.591 -19.910 1.00 65.44 88 THR A C 1
ATOM 658 O O . THR A 1 88 ? 29.452 13.396 -20.332 1.00 65.44 88 THR A O 1
ATOM 661 N N . ILE A 1 89 ? 28.857 11.274 -19.890 1.00 65.44 89 ILE A N 1
ATOM 662 C CA . ILE A 1 89 ? 30.099 10.668 -20.401 1.00 65.44 89 ILE A CA 1
ATOM 663 C C . ILE A 1 89 ? 30.209 10.872 -21.923 1.00 65.44 89 ILE A C 1
ATOM 665 O O . ILE A 1 89 ? 31.271 11.248 -22.415 1.00 65.44 89 ILE A O 1
ATOM 669 N N . ALA A 1 90 ? 29.105 10.709 -22.662 1.00 61.19 90 ALA A N 1
ATOM 670 C CA . ALA A 1 90 ? 29.041 10.992 -24.101 1.00 61.19 90 ALA A CA 1
ATOM 671 C C . ALA A 1 90 ? 29.315 12.468 -24.414 1.00 61.19 90 ALA A C 1
ATOM 673 O O . ALA A 1 90 ? 30.109 12.779 -25.301 1.00 61.19 90 ALA A O 1
ATOM 674 N N . ALA A 1 91 ? 28.680 13.380 -23.673 1.00 59.53 91 ALA A N 1
ATOM 675 C CA . ALA A 1 91 ? 28.829 14.816 -23.866 1.00 59.53 91 ALA A CA 1
ATOM 676 C C . ALA A 1 91 ? 30.290 15.250 -23.699 1.00 59.53 91 ALA A C 1
ATOM 678 O O . ALA A 1 91 ? 30.788 16.003 -24.529 1.00 59.53 91 ALA A O 1
ATOM 679 N N . GLY A 1 92 ? 31.012 14.694 -22.718 1.00 59.16 92 GLY A N 1
ATOM 680 C CA . GLY A 1 92 ? 32.447 14.941 -22.537 1.00 59.16 92 GLY A CA 1
ATOM 681 C C . GLY A 1 92 ? 33.314 14.547 -23.742 1.00 59.16 92 GLY A C 1
ATOM 682 O O . GLY A 1 92 ? 34.376 15.126 -23.942 1.00 59.16 92 GLY A O 1
ATOM 683 N N . THR A 1 93 ? 32.852 13.612 -24.578 1.00 57.16 93 THR A N 1
ATOM 684 C CA . THR A 1 93 ? 33.595 13.123 -25.756 1.00 57.16 93 THR A CA 1
ATOM 685 C C . THR A 1 93 ? 33.275 13.891 -27.038 1.00 57.16 93 THR A C 1
ATOM 687 O O . THR A 1 93 ? 34.087 13.900 -27.955 1.00 57.16 93 THR A O 1
ATOM 690 N N . LEU A 1 94 ? 32.136 14.594 -27.084 1.00 54.34 94 LEU A N 1
ATOM 691 C CA . LEU A 1 94 ? 31.771 15.491 -28.187 1.00 54.34 94 LEU A CA 1
ATOM 692 C C . LEU A 1 94 ? 32.550 16.817 -28.155 1.00 54.34 94 LEU A C 1
ATOM 694 O O . LEU A 1 94 ? 32.719 17.438 -29.198 1.00 54.34 94 LEU A O 1
ATOM 698 N N . PHE A 1 95 ? 33.060 17.233 -26.989 1.00 55.25 95 PHE A N 1
ATOM 699 C CA . PHE A 1 95 ? 33.944 18.404 -26.859 1.00 55.25 95 PHE A CA 1
ATOM 700 C C . PHE A 1 95 ? 35.406 18.120 -27.247 1.00 55.25 95 PHE A C 1
ATOM 702 O O . PHE A 1 95 ? 36.211 19.046 -27.316 1.00 55.25 95 PHE A O 1
ATOM 709 N N . ALA A 1 96 ? 35.768 16.858 -27.496 1.00 56.59 96 ALA A N 1
ATOM 710 C CA . ALA A 1 96 ? 37.079 16.482 -28.007 1.00 56.59 96 ALA A CA 1
ATOM 711 C C . ALA A 1 96 ? 36.978 16.319 -29.529 1.00 56.59 96 ALA A C 1
ATOM 713 O O . ALA A 1 96 ? 36.476 15.303 -30.006 1.00 56.59 96 ALA A O 1
ATOM 714 N N . GLU A 1 97 ? 37.426 17.324 -30.285 1.00 55.78 97 GLU A N 1
ATOM 715 C CA . GLU A 1 97 ? 37.338 17.426 -31.753 1.00 55.78 97 GLU A CA 1
ATOM 716 C C . GLU A 1 97 ? 38.116 16.331 -32.507 1.00 55.78 97 GLU A C 1
ATOM 718 O O . GLU A 1 97 ? 39.118 16.567 -33.177 1.00 55.78 97 GLU A O 1
ATOM 723 N N . THR A 1 98 ? 37.674 15.084 -32.389 1.00 57.84 98 THR A N 1
ATOM 724 C CA . THR A 1 98 ? 38.278 13.932 -33.049 1.00 57.84 98 THR A CA 1
ATOM 725 C C . THR A 1 98 ? 37.188 13.080 -33.683 1.00 57.84 98 THR A C 1
ATOM 727 O O . THR A 1 98 ? 36.119 12.862 -33.113 1.00 57.84 98 THR A O 1
ATOM 730 N N . THR A 1 99 ? 37.471 12.529 -34.862 1.00 57.56 99 THR A N 1
ATOM 731 C CA . THR A 1 99 ? 36.628 11.546 -35.571 1.00 57.56 99 THR A CA 1
ATOM 732 C C . THR A 1 99 ? 36.306 10.299 -34.731 1.00 57.56 99 THR A C 1
ATOM 734 O O . THR A 1 99 ? 35.379 9.557 -35.054 1.00 57.56 99 THR A O 1
ATOM 737 N N . ALA A 1 100 ? 37.004 10.101 -33.607 1.00 58.28 100 ALA A N 1
ATOM 738 C CA . ALA A 1 100 ? 36.710 9.094 -32.592 1.00 58.28 100 ALA A CA 1
ATOM 739 C C . ALA A 1 100 ? 35.393 9.341 -31.823 1.00 58.28 100 ALA A C 1
ATOM 741 O O . ALA A 1 100 ? 34.800 8.379 -31.333 1.00 58.28 100 ALA A O 1
ATOM 742 N N . GLY A 1 101 ? 34.896 10.583 -31.752 1.00 58.50 101 GLY A N 1
ATOM 743 C CA . GLY A 1 101 ? 33.677 10.934 -31.011 1.00 58.50 101 GLY A CA 1
ATOM 744 C C . GLY A 1 101 ? 32.405 10.279 -31.565 1.00 58.50 101 GLY A C 1
ATOM 745 O O . GLY A 1 101 ? 31.575 9.796 -30.797 1.00 58.50 101 GLY A O 1
ATOM 746 N N . LEU A 1 102 ? 32.281 10.163 -32.894 1.00 58.81 102 LEU A N 1
ATOM 747 C CA . LEU A 1 102 ? 31.157 9.464 -33.539 1.00 58.81 102 LEU A CA 1
ATOM 748 C C . LEU A 1 102 ? 31.181 7.951 -33.274 1.00 58.81 102 LEU A C 1
ATOM 750 O O . LEU A 1 102 ? 30.134 7.353 -33.028 1.00 58.81 102 LEU A O 1
ATOM 754 N N . SER A 1 103 ? 32.370 7.343 -33.273 1.00 58.94 103 SER A N 1
ATOM 755 C CA . SER A 1 103 ? 32.544 5.919 -32.954 1.00 58.94 103 SER A CA 1
ATOM 756 C C . SER A 1 103 ? 32.178 5.626 -31.495 1.00 58.94 103 SER A C 1
ATOM 758 O O . SER A 1 103 ? 31.507 4.636 -31.200 1.00 58.94 103 SER A O 1
ATOM 760 N N . LEU A 1 104 ? 32.557 6.521 -30.578 1.00 60.84 104 LEU A N 1
ATOM 761 C CA . LEU A 1 104 ? 32.239 6.387 -29.160 1.00 60.84 104 LEU A CA 1
ATOM 762 C C . LEU A 1 104 ? 30.747 6.614 -28.873 1.00 60.84 104 LEU A C 1
ATOM 764 O O . LEU A 1 104 ? 30.166 5.878 -28.080 1.00 60.84 104 LEU A O 1
ATOM 768 N N . LEU A 1 105 ? 30.106 7.570 -29.556 1.00 64.75 105 LEU A N 1
ATOM 769 C CA . LEU A 1 105 ? 28.662 7.813 -29.471 1.00 64.75 105 LEU A CA 1
ATOM 770 C C . LEU A 1 105 ? 27.861 6.563 -29.865 1.00 64.75 105 LEU A C 1
ATOM 772 O O . LEU A 1 105 ? 26.924 6.176 -29.167 1.00 64.75 105 LEU A O 1
ATOM 776 N N . LEU A 1 106 ? 28.255 5.903 -30.959 1.00 63.78 106 LEU A N 1
ATOM 777 C CA . LEU A 1 106 ? 27.607 4.677 -31.427 1.00 63.78 106 LEU A CA 1
ATOM 778 C C . LEU A 1 106 ? 27.837 3.509 -30.458 1.00 63.78 106 LEU A C 1
ATOM 780 O O . LEU A 1 106 ? 26.923 2.725 -30.203 1.00 63.78 106 LEU A O 1
ATOM 784 N N . MET A 1 107 ? 29.028 3.427 -29.858 1.00 65.50 107 MET A N 1
ATOM 785 C CA . MET A 1 107 ? 29.324 2.426 -28.835 1.00 65.50 107 MET A CA 1
ATOM 786 C C . MET A 1 107 ? 28.526 2.667 -27.542 1.00 65.50 107 MET A C 1
ATOM 788 O O . MET A 1 107 ? 28.137 1.713 -26.870 1.00 65.50 107 MET A O 1
ATOM 792 N N . LEU A 1 108 ? 28.231 3.929 -27.221 1.00 65.62 108 LEU A N 1
ATOM 793 C CA . LEU A 1 108 ? 27.455 4.332 -26.052 1.00 65.62 108 LEU A CA 1
ATOM 794 C C . LEU A 1 108 ? 25.933 4.255 -26.267 1.00 65.62 108 LEU A C 1
ATOM 796 O O . LEU A 1 108 ? 25.170 4.103 -25.312 1.00 65.62 108 LEU A O 1
ATOM 800 N N . ALA A 1 109 ? 25.475 4.261 -27.517 1.00 67.31 109 ALA A N 1
ATOM 801 C CA . ALA A 1 109 ? 24.083 3.977 -27.848 1.00 67.31 109 ALA A CA 1
ATOM 802 C C . ALA A 1 109 ? 23.668 2.558 -27.409 1.00 67.31 109 ALA A C 1
ATOM 804 O O . ALA A 1 109 ? 22.539 2.351 -26.969 1.00 67.31 109 ALA A O 1
ATOM 805 N N . VAL A 1 110 ? 24.590 1.588 -27.444 1.00 67.88 110 VAL A N 1
ATOM 806 C CA . VAL A 1 110 ? 24.333 0.203 -27.014 1.00 67.88 110 VAL A CA 1
ATOM 807 C C . VAL A 1 110 ? 23.945 0.110 -25.526 1.00 67.88 110 VAL A C 1
ATOM 809 O O . VAL A 1 110 ? 22.869 -0.420 -25.241 1.00 67.88 110 VAL A O 1
ATOM 812 N N . PRO A 1 111 ? 24.717 0.642 -24.553 1.00 67.31 111 PRO A N 1
ATOM 813 C CA . PRO A 1 111 ? 24.311 0.630 -23.151 1.00 67.31 111 PRO A CA 1
ATOM 814 C C . PRO A 1 111 ? 23.072 1.494 -22.880 1.00 67.31 111 PRO A C 1
ATOM 816 O O . PRO A 1 111 ? 22.267 1.114 -22.036 1.00 67.31 111 PRO A O 1
ATOM 819 N N . ILE A 1 112 ? 22.853 2.590 -23.618 1.00 68.12 112 ILE A N 1
ATOM 820 C CA . ILE A 1 112 ? 21.613 3.389 -23.533 1.00 68.12 112 ILE A CA 1
ATOM 821 C C . ILE A 1 112 ? 20.392 2.530 -23.868 1.00 68.12 112 ILE A C 1
ATOM 823 O O . ILE A 1 112 ? 19.431 2.495 -23.102 1.00 68.12 112 ILE A O 1
ATOM 827 N N . VAL A 1 113 ? 20.444 1.797 -24.983 1.00 67.19 113 VAL A N 1
ATOM 828 C CA . VAL A 1 113 ? 19.358 0.915 -25.425 1.00 67.19 113 VAL A CA 1
ATOM 829 C C . VAL A 1 113 ? 19.154 -0.239 -24.443 1.00 67.19 113 VAL A C 1
ATOM 831 O O . VAL A 1 113 ? 18.014 -0.564 -24.116 1.00 67.19 113 VAL A O 1
ATOM 834 N N . VAL A 1 114 ? 20.230 -0.816 -23.900 1.00 67.25 114 VAL A N 1
ATOM 835 C CA . VAL A 1 114 ? 20.141 -1.855 -22.860 1.00 67.25 114 VAL A CA 1
ATOM 836 C C . VAL A 1 114 ? 19.478 -1.313 -21.593 1.00 67.25 114 VAL A C 1
ATOM 838 O O . VAL A 1 114 ? 18.602 -1.972 -21.039 1.00 67.25 114 VAL A O 1
ATOM 841 N N . VAL A 1 115 ? 19.823 -0.104 -21.150 1.00 67.31 115 VAL A N 1
ATOM 842 C CA . VAL A 1 115 ? 19.181 0.547 -19.998 1.00 67.31 115 VAL A CA 1
ATOM 843 C C . VAL A 1 115 ? 17.702 0.833 -20.283 1.00 67.31 115 VAL A C 1
ATOM 845 O O . VAL A 1 115 ? 16.856 0.564 -19.429 1.00 67.31 115 VAL A O 1
ATOM 848 N N . LEU A 1 116 ? 17.359 1.301 -21.484 1.00 65.62 116 LEU A N 1
ATOM 849 C CA . LEU A 1 116 ? 15.972 1.564 -21.882 1.00 65.62 116 LEU A CA 1
ATOM 850 C C . LEU A 1 116 ? 15.124 0.278 -21.894 1.00 65.62 116 LEU A C 1
ATOM 852 O O . LEU A 1 116 ? 14.021 0.239 -21.343 1.00 65.62 116 LEU A O 1
ATOM 856 N N . LEU A 1 117 ? 15.657 -0.798 -22.474 1.00 64.00 117 LEU A N 1
ATOM 857 C CA . LEU A 1 117 ? 14.973 -2.089 -22.568 1.00 64.00 117 LEU A CA 1
ATOM 858 C C . LEU A 1 117 ? 14.879 -2.792 -21.209 1.00 64.00 117 LEU A C 1
ATOM 860 O O . LEU A 1 117 ? 13.847 -3.379 -20.881 1.00 64.00 117 LEU A O 1
ATOM 864 N N . TYR A 1 118 ? 15.940 -2.733 -20.405 1.00 64.25 118 TYR A N 1
ATOM 865 C CA . TYR A 1 118 ? 16.046 -3.513 -19.174 1.00 64.25 118 TYR A CA 1
ATOM 866 C C . TYR A 1 118 ? 15.487 -2.784 -17.949 1.00 64.25 118 TYR A C 1
ATOM 868 O O . TYR A 1 118 ? 14.760 -3.376 -17.149 1.00 64.25 118 TYR A O 1
ATOM 876 N N . VAL A 1 119 ? 15.799 -1.495 -17.795 1.00 62.06 119 VAL A N 1
ATOM 877 C CA . VAL A 1 119 ? 15.449 -0.717 -16.597 1.00 62.06 119 VAL A CA 1
ATOM 878 C C . VAL A 1 119 ? 14.090 -0.047 -16.757 1.00 62.06 119 VAL A C 1
ATOM 880 O O . VAL A 1 119 ? 13.253 -0.154 -15.860 1.00 62.06 119 VAL A O 1
ATOM 883 N N . MET A 1 120 ? 13.832 0.577 -17.910 1.00 61.88 120 MET A N 1
ATOM 884 C CA . MET A 1 120 ? 12.533 1.202 -18.181 1.00 61.88 120 MET A CA 1
ATOM 885 C C . MET A 1 120 ? 11.473 0.210 -18.678 1.00 61.88 120 MET A C 1
ATOM 887 O O . MET A 1 120 ? 10.321 0.603 -18.847 1.00 61.88 120 MET A O 1
ATOM 891 N N . LYS A 1 121 ? 11.828 -1.075 -18.872 1.00 63.00 121 LYS A N 1
ATOM 892 C CA . LYS A 1 121 ? 10.929 -2.120 -19.402 1.00 63.00 121 LYS A CA 1
ATOM 893 C C . LYS A 1 121 ? 10.130 -1.617 -20.612 1.00 63.00 121 LYS A C 1
ATOM 895 O O . LYS A 1 121 ? 8.927 -1.858 -20.711 1.00 63.00 121 LYS A O 1
ATOM 900 N N . VAL A 1 122 ? 10.786 -0.887 -21.518 1.00 59.22 122 VAL A N 1
ATOM 901 C CA . VAL A 1 122 ? 10.177 -0.432 -22.774 1.00 59.22 122 VAL A CA 1
ATOM 902 C C . VAL A 1 122 ? 10.111 -1.640 -23.706 1.00 59.22 122 VAL A C 1
ATOM 904 O O . VAL A 1 122 ? 10.994 -1.880 -24.518 1.00 59.22 122 VAL A O 1
ATOM 907 N N . GLY A 1 123 ? 9.092 -2.468 -23.517 1.00 54.78 123 GLY A N 1
ATOM 908 C CA . GLY A 1 123 ? 8.825 -3.660 -24.313 1.00 54.78 123 GLY A CA 1
ATOM 909 C C . GLY A 1 123 ? 7.320 -3.906 -24.396 1.00 54.78 123 GLY A C 1
ATOM 910 O O . GLY A 1 123 ? 6.583 -3.437 -23.522 1.00 54.78 123 GLY A O 1
ATOM 911 N N . PRO A 1 124 ? 6.835 -4.602 -25.442 1.00 52.94 124 PRO A N 1
ATOM 912 C CA . PRO A 1 124 ? 5.414 -4.861 -25.626 1.00 52.94 124 PRO A CA 1
ATOM 913 C C . PRO A 1 124 ? 4.822 -5.530 -24.383 1.00 52.94 124 PRO A C 1
ATOM 915 O O . PRO A 1 124 ? 5.431 -6.403 -23.763 1.00 52.94 124 PRO A O 1
ATOM 918 N N . SER A 1 125 ? 3.613 -5.110 -24.013 1.00 52.81 125 SER A N 1
ATOM 919 C CA . SER A 1 125 ? 2.920 -5.522 -22.784 1.00 52.81 125 SER A CA 1
ATOM 920 C C . SER A 1 125 ? 2.764 -7.045 -22.639 1.00 52.81 125 SER A C 1
ATOM 922 O O . SER A 1 125 ? 2.655 -7.546 -21.518 1.00 52.81 125 SER A O 1
ATOM 924 N N . SER A 1 126 ? 2.839 -7.793 -23.746 1.00 58.16 126 SER A N 1
ATOM 925 C CA . SER A 1 126 ? 2.856 -9.260 -23.782 1.00 58.16 126 SER A CA 1
ATOM 926 C C . SER A 1 126 ? 4.069 -9.882 -23.083 1.00 58.16 126 SER A C 1
ATOM 928 O O . SER A 1 126 ? 3.947 -10.953 -22.493 1.00 58.16 126 SER A O 1
ATOM 930 N N . TRP A 1 127 ? 5.225 -9.213 -23.062 1.00 61.53 127 TRP A N 1
ATOM 931 C CA . TRP A 1 127 ? 6.444 -9.726 -22.421 1.00 61.53 127 TRP A CA 1
ATOM 932 C C . TRP A 1 127 ? 6.379 -9.700 -20.892 1.00 61.53 127 TRP A C 1
ATOM 934 O O . TRP A 1 127 ? 7.184 -10.339 -20.214 1.00 61.53 127 TRP A O 1
ATOM 944 N N . TYR A 1 128 ? 5.415 -8.968 -20.332 1.00 59.81 128 TYR A N 1
ATOM 945 C CA . TYR A 1 128 ? 5.256 -8.791 -18.890 1.00 59.81 128 TYR A CA 1
ATOM 946 C C . TYR A 1 128 ? 3.942 -9.343 -18.361 1.00 59.81 128 TYR A C 1
ATOM 948 O O . TYR A 1 128 ? 3.547 -8.998 -17.244 1.00 59.81 128 TYR A O 1
ATOM 956 N N . GLN A 1 129 ? 3.288 -10.216 -19.131 1.00 62.41 129 GLN A N 1
ATOM 957 C CA . GLN A 1 129 ? 2.093 -10.899 -18.671 1.00 62.41 129 GLN A CA 1
ATOM 958 C C . GLN A 1 129 ? 2.416 -11.697 -17.395 1.00 62.41 129 GLN A C 1
ATOM 960 O O . GLN A 1 129 ? 3.271 -12.588 -17.413 1.00 62.41 129 GLN A O 1
ATOM 965 N N . PRO A 1 130 ? 1.782 -11.369 -16.254 1.00 62.59 130 PRO A N 1
ATOM 966 C CA . PRO A 1 130 ? 2.024 -12.086 -15.016 1.00 62.59 130 PRO A CA 1
ATOM 967 C C . PRO A 1 130 ? 1.542 -13.527 -15.164 1.00 62.59 130 PRO A C 1
ATOM 969 O O . PRO A 1 130 ? 0.446 -13.791 -15.658 1.00 62.59 130 PRO A O 1
ATOM 972 N N . SER A 1 131 ? 2.351 -14.473 -14.693 1.00 70.38 131 SER A N 1
ATOM 973 C CA . SER A 1 131 ? 1.962 -15.884 -14.699 1.00 70.38 131 SER A CA 1
ATOM 974 C C . SER A 1 131 ? 0.685 -16.102 -13.872 1.00 70.38 131 SER A C 1
ATOM 976 O O . SER A 1 131 ? 0.485 -15.472 -12.829 1.00 70.38 131 SER A O 1
ATOM 978 N N . VAL A 1 132 ? -0.163 -17.053 -14.276 1.00 74.44 132 VAL A N 1
ATOM 979 C CA . VAL A 1 132 ? -1.440 -17.374 -13.595 1.00 74.44 132 VAL A CA 1
ATOM 980 C C . VAL A 1 132 ? -1.249 -17.635 -12.091 1.00 74.44 132 VAL A C 1
ATOM 982 O O . VAL A 1 132 ? -2.074 -17.252 -11.260 1.00 74.44 132 VAL A O 1
ATOM 985 N N . ARG A 1 133 ? -0.110 -18.224 -11.704 1.00 73.31 133 ARG A N 1
ATOM 986 C CA . ARG A 1 133 ? 0.257 -18.461 -10.297 1.00 73.31 133 ARG A CA 1
ATOM 987 C C . ARG A 1 133 ? 0.469 -17.162 -9.513 1.00 73.31 133 ARG A C 1
ATOM 989 O O . ARG A 1 133 ? 0.065 -17.079 -8.354 1.00 73.31 133 ARG A O 1
ATOM 996 N N . GLN A 1 134 ? 1.087 -16.153 -10.126 1.00 70.94 134 GLN A N 1
ATOM 997 C CA . GLN A 1 134 ? 1.280 -14.839 -9.507 1.00 70.94 134 GLN A CA 1
ATOM 998 C C . GLN A 1 134 ? -0.052 -14.109 -9.346 1.00 70.94 134 GLN A C 1
ATOM 1000 O O . GLN A 1 134 ? -0.290 -13.523 -8.291 1.00 70.94 134 GLN A O 1
ATOM 1005 N N . LEU A 1 135 ? -0.946 -14.215 -10.334 1.00 75.81 135 LEU A N 1
ATOM 1006 C CA . LEU A 1 135 ? -2.283 -13.632 -10.244 1.00 75.81 135 LEU A CA 1
ATOM 1007 C C . LEU A 1 135 ? -3.102 -14.272 -9.114 1.00 75.81 135 LEU A C 1
ATOM 1009 O O . LEU A 1 135 ? -3.706 -13.561 -8.314 1.00 75.81 135 LEU A O 1
ATOM 1013 N N . ARG A 1 136 ? -3.042 -15.602 -8.968 1.00 73.94 136 ARG A N 1
ATOM 1014 C CA . ARG A 1 136 ? -3.716 -16.323 -7.876 1.00 73.94 136 ARG A CA 1
ATOM 1015 C C . ARG A 1 136 ? -3.199 -15.910 -6.496 1.00 73.94 136 ARG A C 1
ATOM 1017 O O . ARG A 1 136 ? -3.994 -15.696 -5.588 1.00 73.94 136 ARG A O 1
ATOM 1024 N N . ARG A 1 137 ? -1.880 -15.747 -6.337 1.00 79.94 137 ARG A N 1
ATOM 1025 C CA . ARG A 1 137 ? -1.281 -15.240 -5.088 1.00 79.94 137 ARG A CA 1
ATOM 1026 C C . ARG A 1 137 ? -1.682 -13.794 -4.801 1.00 79.94 137 ARG A C 1
ATOM 1028 O O . ARG A 1 137 ? -1.946 -13.466 -3.651 1.00 79.94 137 ARG A O 1
ATOM 1035 N N . ALA A 1 138 ? -1.736 -12.943 -5.825 1.00 82.56 138 ALA A N 1
ATOM 1036 C CA . ALA A 1 138 ? -2.173 -11.559 -5.672 1.00 82.56 138 ALA A CA 1
ATOM 1037 C C . ALA A 1 138 ? -3.639 -11.481 -5.221 1.00 82.56 138 ALA A C 1
ATOM 1039 O O . ALA A 1 138 ? -3.932 -10.765 -4.271 1.00 82.56 138 ALA A O 1
ATOM 1040 N N . ARG A 1 139 ? -4.523 -12.282 -5.831 1.00 83.50 139 ARG A N 1
ATOM 1041 C CA . ARG A 1 139 ? -5.926 -12.408 -5.411 1.00 83.50 139 ARG A CA 1
ATOM 1042 C C . ARG A 1 139 ? -6.062 -12.916 -3.982 1.00 83.50 139 ARG A C 1
ATOM 1044 O O . ARG A 1 139 ? -6.857 -12.377 -3.228 1.00 83.50 139 ARG A O 1
ATOM 1051 N N . MET A 1 140 ? -5.259 -13.906 -3.592 1.00 86.69 140 MET A N 1
ATOM 1052 C CA . MET A 1 140 ? -5.301 -14.422 -2.223 1.00 86.69 140 MET A CA 1
ATOM 1053 C C . MET A 1 140 ? -4.909 -13.352 -1.195 1.00 86.69 140 MET A C 1
ATOM 1055 O O . MET A 1 140 ? -5.586 -13.204 -0.187 1.00 86.69 140 MET A O 1
ATOM 1059 N N . ARG A 1 141 ? -3.873 -12.553 -1.484 1.00 85.88 141 ARG A N 1
ATOM 1060 C CA . ARG A 1 141 ? -3.474 -11.427 -0.622 1.00 85.88 141 ARG A CA 1
ATOM 1061 C C . ARG A 1 141 ? -4.547 -10.346 -0.535 1.00 85.88 141 ARG A C 1
ATOM 1063 O O . ARG A 1 141 ? -4.738 -9.776 0.528 1.00 85.88 141 ARG A O 1
ATOM 1070 N N . GLU A 1 142 ? -5.232 -10.065 -1.641 1.00 87.06 142 GLU A N 1
ATOM 1071 C CA . GLU A 1 142 ? -6.342 -9.107 -1.659 1.00 87.06 142 GLU A CA 1
ATOM 1072 C C . GLU A 1 142 ? -7.492 -9.575 -0.751 1.00 87.06 142 GLU A C 1
ATOM 1074 O O . GLU A 1 142 ? -8.011 -8.795 0.042 1.00 87.06 142 GLU A O 1
ATOM 1079 N N . ILE A 1 143 ? -7.844 -10.863 -0.814 1.00 91.88 143 ILE A N 1
ATOM 1080 C CA . ILE A 1 143 ? -8.876 -11.469 0.042 1.00 91.88 143 ILE A CA 1
ATOM 1081 C C . ILE A 1 143 ? -8.456 -11.421 1.518 1.00 91.88 143 ILE A C 1
ATOM 1083 O O . ILE A 1 143 ? -9.238 -11.013 2.373 1.00 91.88 143 ILE A O 1
ATOM 1087 N N . GLU A 1 144 ? -7.207 -11.775 1.818 1.00 92.88 144 GLU A N 1
ATOM 1088 C CA . GLU A 1 144 ? -6.665 -11.742 3.180 1.00 92.88 144 GLU A CA 1
ATOM 1089 C C . GLU A 1 144 ? -6.664 -10.323 3.770 1.00 92.88 144 GLU A C 1
ATOM 1091 O O . GLU A 1 144 ? -7.047 -10.134 4.923 1.00 92.88 144 GLU A O 1
ATOM 1096 N N . GLN A 1 145 ? -6.311 -9.310 2.971 1.00 89.50 145 GLN A N 1
ATOM 1097 C CA . GLN A 1 145 ? -6.356 -7.907 3.391 1.00 89.50 145 GLN A CA 1
ATOM 1098 C C . GLN A 1 145 ? -7.777 -7.453 3.727 1.00 89.50 145 GLN A C 1
ATOM 1100 O O . GLN A 1 145 ? -7.979 -6.808 4.756 1.00 89.50 145 GLN A O 1
ATOM 1105 N N . ARG A 1 146 ? -8.768 -7.822 2.907 1.00 91.88 146 ARG A N 1
ATOM 1106 C CA . ARG A 1 146 ? -10.178 -7.506 3.183 1.00 91.88 146 ARG A CA 1
ATOM 1107 C C . ARG A 1 146 ? -10.645 -8.153 4.485 1.00 91.88 146 ARG A C 1
ATOM 1109 O O . ARG A 1 146 ? -11.181 -7.462 5.346 1.00 91.88 146 ARG A O 1
ATOM 1116 N N . HIS A 1 147 ? -10.343 -9.433 4.692 1.00 93.38 147 HIS A N 1
ATOM 1117 C CA . HIS A 1 147 ? -10.697 -10.118 5.938 1.00 93.38 147 HIS A CA 1
ATOM 1118 C C . HIS A 1 147 ? -9.980 -9.556 7.169 1.00 93.38 147 HIS A C 1
ATOM 1120 O O . HIS A 1 147 ? -10.563 -9.510 8.256 1.00 93.38 147 HIS A O 1
ATOM 1126 N N . ALA A 1 148 ? -8.729 -9.114 7.028 1.00 94.62 148 ALA A N 1
ATOM 1127 C CA . ALA A 1 148 ? -7.997 -8.478 8.116 1.00 94.62 148 ALA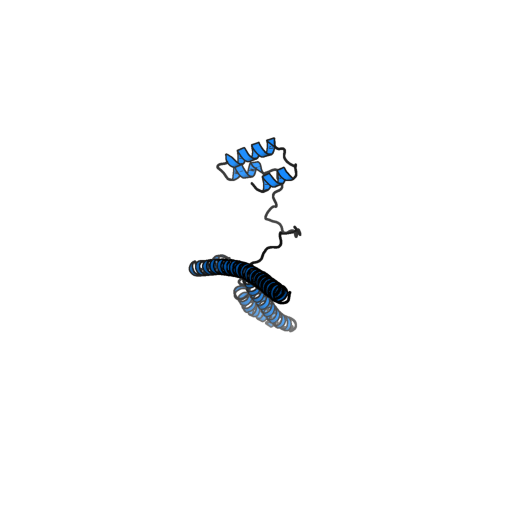 A CA 1
ATOM 1128 C C . ALA A 1 148 ? -8.664 -7.163 8.549 1.00 94.62 148 ALA A C 1
ATOM 1130 O O . ALA A 1 148 ? -8.812 -6.932 9.751 1.00 94.62 148 ALA A O 1
ATOM 1131 N N . LEU A 1 149 ? -9.116 -6.345 7.591 1.00 95.75 149 LEU A N 1
ATOM 1132 C CA . LEU A 1 149 ? -9.855 -5.108 7.861 1.00 95.75 149 LEU A CA 1
ATOM 1133 C C . LEU A 1 149 ? -11.198 -5.396 8.540 1.00 95.75 149 LEU A C 1
ATOM 1135 O O . LEU A 1 149 ? -11.457 -4.860 9.613 1.00 95.75 149 LEU A O 1
ATOM 1139 N N . GLU A 1 150 ? -11.993 -6.323 8.002 1.00 94.25 150 GLU A N 1
ATOM 1140 C CA . GLU A 1 150 ? -13.271 -6.735 8.607 1.00 94.25 150 GLU A CA 1
ATOM 1141 C C . GLU A 1 150 ? -13.092 -7.241 10.048 1.00 94.25 150 GLU A C 1
ATOM 1143 O O . GLU A 1 150 ? -13.882 -6.941 10.945 1.00 94.25 150 GLU A O 1
ATOM 1148 N N . THR A 1 151 ? -12.032 -8.013 10.295 1.00 95.31 151 THR A N 1
ATOM 1149 C CA . THR A 1 151 ? -11.723 -8.532 11.632 1.00 95.31 151 THR A CA 1
ATOM 1150 C C . THR A 1 151 ? -11.294 -7.412 12.578 1.00 95.31 151 THR A C 1
ATOM 1152 O O . THR A 1 151 ? -11.654 -7.430 13.758 1.00 95.31 151 THR A O 1
ATOM 1155 N N . ALA A 1 152 ? -10.531 -6.435 12.085 1.00 95.31 152 ALA A N 1
ATOM 1156 C CA . ALA A 1 152 ? -10.140 -5.264 12.860 1.00 95.31 152 ALA A CA 1
ATOM 1157 C C . ALA A 1 152 ? -11.360 -4.409 13.237 1.00 95.31 152 ALA A C 1
ATOM 1159 O O . ALA A 1 152 ? -11.483 -4.021 14.399 1.00 95.31 152 ALA A O 1
ATOM 1160 N N . GLU A 1 153 ? -12.291 -4.193 12.304 1.00 95.56 153 GLU A N 1
ATOM 1161 C CA . GLU A 1 153 ? -13.539 -3.464 12.549 1.00 95.56 153 GLU A CA 1
ATOM 1162 C C . GLU A 1 153 ? -14.421 -4.158 13.591 1.00 95.56 153 GLU A C 1
ATOM 1164 O O . GLU A 1 153 ? -14.874 -3.514 14.538 1.00 95.56 153 GLU A O 1
ATOM 1169 N N . LYS A 1 154 ? -14.619 -5.480 13.477 1.00 96.38 154 LYS A N 1
ATOM 1170 C CA . LYS A 1 154 ? -15.380 -6.257 14.473 1.00 96.38 154 LYS A CA 1
ATOM 1171 C C . LYS A 1 154 ? -14.762 -6.142 15.863 1.00 96.38 154 LYS A C 1
ATOM 1173 O O . LYS A 1 154 ? -15.442 -5.769 16.810 1.00 96.38 154 LYS A O 1
ATOM 1178 N N . ARG 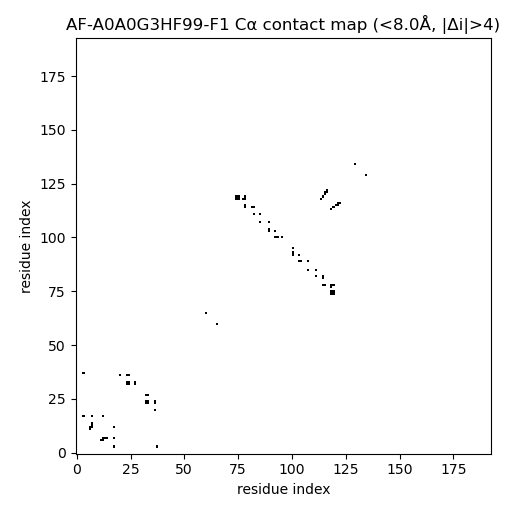A 1 155 ? -13.443 -6.335 15.972 1.00 95.88 155 ARG A N 1
ATOM 1179 C CA . ARG A 1 155 ? -12.721 -6.190 17.248 1.00 95.88 155 ARG A CA 1
ATOM 1180 C C . ARG A 1 155 ? -12.824 -4.780 17.825 1.00 95.88 155 ARG A C 1
ATOM 1182 O O . ARG A 1 155 ? -12.811 -4.630 19.045 1.00 95.88 155 ARG A O 1
ATOM 1189 N N . ALA A 1 156 ? -12.880 -3.750 16.983 1.00 96.56 156 ALA A N 1
ATOM 1190 C CA . ALA A 1 156 ? -13.081 -2.380 17.440 1.00 96.56 156 ALA A CA 1
ATOM 1191 C C . ALA A 1 156 ? -14.485 -2.193 18.038 1.00 96.56 156 ALA A C 1
ATOM 1193 O O . ALA A 1 156 ? -14.595 -1.617 19.120 1.00 96.56 156 ALA A O 1
ATOM 1194 N N . ARG A 1 157 ? -15.529 -2.743 17.400 1.00 96.31 157 ARG A N 1
ATOM 1195 C CA . ARG A 1 157 ? -16.907 -2.728 17.927 1.00 96.31 157 ARG A CA 1
ATOM 1196 C C . ARG A 1 157 ? -17.019 -3.478 19.251 1.00 96.31 157 ARG A C 1
ATOM 1198 O O . ARG A 1 157 ? -17.461 -2.892 20.235 1.00 96.31 157 ARG A O 1
ATOM 1205 N N . ASP A 1 158 ? -16.494 -4.699 19.320 1.00 96.44 158 ASP A N 1
ATOM 1206 C CA . ASP A 1 158 ? -16.534 -5.521 20.537 1.00 96.44 158 ASP A CA 1
ATOM 1207 C C . ASP A 1 158 ? -15.841 -4.825 21.723 1.00 96.44 158 ASP A C 1
ATOM 1209 O O . ASP A 1 158 ? -16.267 -4.933 22.874 1.00 96.44 158 ASP A O 1
ATOM 1213 N N . ARG A 1 159 ? -14.757 -4.080 21.460 1.00 96.31 159 ARG A N 1
ATOM 1214 C CA . ARG A 1 159 ? -14.059 -3.292 22.488 1.00 96.31 159 ARG A CA 1
ATOM 1215 C C . ARG A 1 159 ? -14.921 -2.160 23.033 1.00 96.31 159 ARG A C 1
ATOM 1217 O O . ARG A 1 159 ? -14.866 -1.916 24.239 1.00 96.31 159 ARG A O 1
ATOM 1224 N N . ILE A 1 160 ? -15.677 -1.482 22.170 1.00 96.25 160 ILE A N 1
ATOM 1225 C CA . ILE A 1 160 ? -16.596 -0.411 22.569 1.00 96.25 160 ILE A CA 1
ATOM 1226 C C . ILE A 1 160 ? -17.723 -1.006 23.416 1.00 96.25 160 ILE A C 1
ATOM 1228 O O . ILE A 1 160 ? -17.928 -0.560 24.542 1.00 96.25 160 ILE A O 1
ATOM 1232 N N . GLU A 1 161 ? -18.361 -2.082 22.953 1.00 95.94 161 GLU A N 1
ATOM 1233 C CA . GLU A 1 161 ? -19.427 -2.765 23.699 1.00 95.94 161 GLU A CA 1
ATOM 1234 C C . GLU A 1 161 ? -18.941 -3.268 25.066 1.00 95.94 161 GLU A C 1
ATOM 1236 O O . GLU A 1 161 ? -19.588 -3.061 26.096 1.00 95.94 161 GLU A O 1
ATOM 1241 N N . ALA A 1 162 ? -17.751 -3.871 25.120 1.00 96.94 162 ALA A N 1
ATOM 1242 C CA . ALA A 1 162 ? -17.156 -4.314 26.376 1.00 96.94 162 ALA A CA 1
ATOM 1243 C C . ALA A 1 162 ? -16.856 -3.142 27.326 1.00 96.94 162 ALA A C 1
ATOM 1245 O O . ALA A 1 162 ? -17.004 -3.284 28.544 1.00 96.94 162 ALA A O 1
ATOM 1246 N N . ALA A 1 163 ? -16.430 -1.990 26.799 1.00 96.06 163 ALA A N 1
ATOM 1247 C CA . ALA A 1 163 ? -16.213 -0.786 27.595 1.00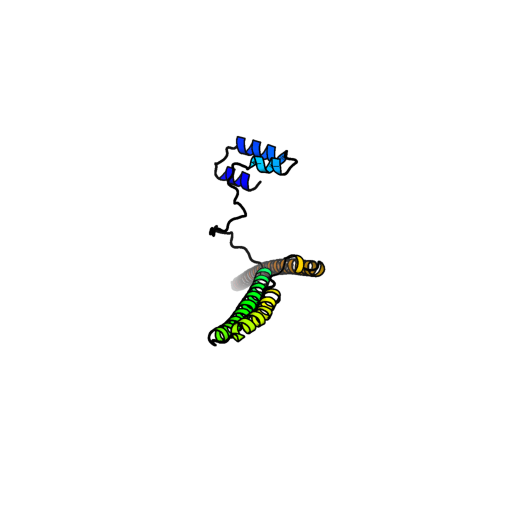 96.06 163 ALA A CA 1
ATOM 1248 C C . ALA A 1 163 ? -17.536 -0.238 28.155 1.00 96.06 163 ALA A C 1
ATOM 1250 O O . ALA A 1 163 ? -17.602 0.083 29.344 1.00 96.06 163 ALA A O 1
ATOM 1251 N N . GLU A 1 164 ? -18.602 -0.220 27.353 1.00 95.81 164 GLU A N 1
ATOM 1252 C CA . GLU A 1 164 ? -19.939 0.181 27.799 1.00 95.81 164 GLU A CA 1
ATOM 1253 C C . GLU A 1 164 ? -20.482 -0.740 28.894 1.00 95.81 164 GLU A C 1
ATOM 1255 O O . GLU A 1 164 ? -20.966 -0.269 29.925 1.00 95.81 164 GLU A O 1
ATOM 1260 N N . LEU A 1 165 ? -20.362 -2.059 28.718 1.00 96.31 165 LEU A N 1
ATOM 1261 C CA . LEU A 1 165 ? -20.792 -3.038 29.717 1.00 96.31 165 LEU A CA 1
ATOM 1262 C C . LEU A 1 165 ? -20.025 -2.877 31.034 1.00 96.31 165 LEU A C 1
ATOM 1264 O O . LEU A 1 165 ? -20.627 -2.947 32.108 1.00 96.31 165 LEU A O 1
ATOM 1268 N N . ARG A 1 166 ? -18.711 -2.619 30.977 1.00 95.19 166 ARG A N 1
ATOM 1269 C CA . ARG A 1 166 ? -17.910 -2.316 32.175 1.00 95.19 166 ARG A CA 1
ATOM 1270 C C . ARG A 1 166 ? -18.384 -1.032 32.852 1.00 95.19 166 ARG A C 1
ATOM 1272 O O . ARG A 1 166 ? -18.573 -1.038 34.066 1.00 95.19 166 ARG A O 1
ATOM 1279 N N . ALA A 1 167 ? -18.641 0.030 32.090 1.00 95.50 167 ALA A N 1
ATOM 1280 C CA . ALA A 1 167 ? -19.160 1.282 32.635 1.00 95.50 167 ALA A CA 1
ATOM 1281 C C . ALA A 1 167 ? -20.533 1.091 33.307 1.00 95.50 167 ALA A C 1
ATOM 1283 O O . ALA A 1 167 ? -20.753 1.597 34.408 1.00 95.50 167 ALA A O 1
ATOM 1284 N N . ARG A 1 168 ? -21.435 0.303 32.703 1.00 94.94 168 ARG A N 1
ATOM 1285 C CA . ARG A 1 168 ? -22.736 -0.049 33.303 1.00 94.94 16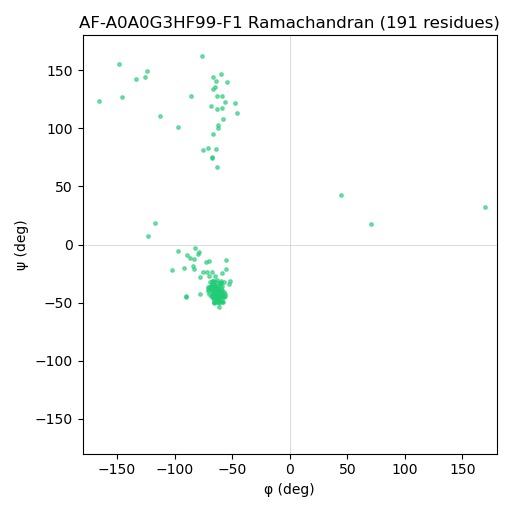8 ARG A CA 1
ATOM 1286 C C . ARG A 1 168 ? -22.576 -0.835 34.603 1.00 94.94 168 ARG A C 1
ATOM 1288 O O . A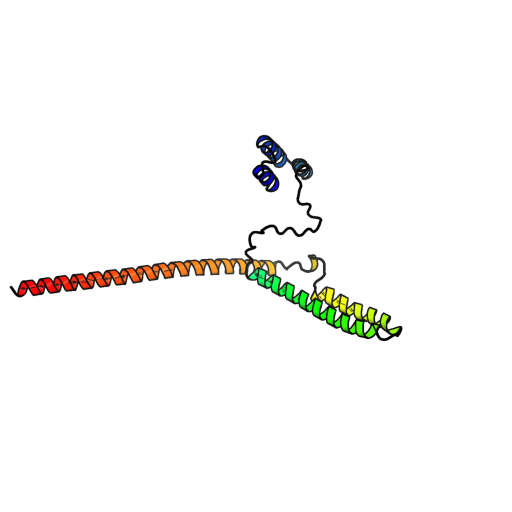RG A 1 168 ? -23.227 -0.502 35.587 1.00 94.94 168 ARG A O 1
ATOM 1295 N N . ARG A 1 169 ? -21.687 -1.834 34.637 1.00 94.62 169 ARG A N 1
ATOM 1296 C CA . ARG A 1 169 ? -21.402 -2.612 35.858 1.00 94.62 169 ARG A CA 1
ATOM 1297 C C . ARG A 1 169 ? -20.892 -1.730 36.995 1.00 94.62 169 ARG A C 1
ATOM 1299 O O . ARG A 1 169 ? -21.325 -1.908 38.128 1.00 94.62 169 ARG A O 1
ATOM 1306 N N . HIS A 1 170 ? -20.024 -0.764 36.695 1.00 92.50 170 HIS A N 1
ATOM 1307 C CA . HIS A 1 170 ? -19.550 0.187 37.699 1.00 92.50 170 HIS A CA 1
ATOM 1308 C C . HIS A 1 170 ? -20.678 1.063 38.258 1.00 92.50 170 HIS A C 1
ATOM 1310 O O . HIS A 1 170 ? -20.734 1.244 39.472 1.00 92.50 170 HIS A O 1
ATOM 1316 N N . LYS A 1 171 ? -21.602 1.545 37.413 1.00 93.12 171 LYS A N 1
ATOM 1317 C CA . LYS A 1 171 ? -22.776 2.314 37.870 1.00 93.12 171 LYS A CA 1
ATOM 1318 C C . LYS A 1 171 ? -23.675 1.486 38.793 1.00 93.12 171 LYS A C 1
ATOM 1320 O O . LYS A 1 171 ? -23.927 1.906 39.917 1.00 93.12 171 LYS A O 1
ATOM 1325 N N . LEU A 1 172 ? -24.044 0.275 38.367 1.00 92.06 172 LEU A N 1
ATOM 1326 C CA . LEU A 1 172 ? -24.888 -0.635 39.153 1.00 92.06 172 LEU A CA 1
ATOM 1327 C C . LEU A 1 172 ? -24.249 -1.006 40.501 1.00 92.06 172 LEU A C 1
ATOM 1329 O O . LEU A 1 172 ? -24.920 -1.021 41.525 1.00 92.06 172 LEU A O 1
ATOM 1333 N N . SER A 1 173 ? -22.938 -1.272 40.526 1.00 88.62 173 SER A N 1
ATOM 1334 C CA . SER A 1 173 ? -22.230 -1.581 41.775 1.00 88.62 173 SER A CA 1
ATOM 1335 C C . SER A 1 173 ? -22.219 -0.399 42.745 1.00 88.62 173 SER A C 1
ATOM 1337 O O . SER A 1 173 ? -22.263 -0.612 43.957 1.00 88.62 173 SER A O 1
ATOM 1339 N N . GLY A 1 174 ? -22.133 0.829 42.227 1.00 91.81 174 GLY A N 1
ATOM 1340 C CA . GLY A 1 174 ? -22.227 2.050 43.023 1.00 91.81 174 GLY A CA 1
ATOM 1341 C C . GLY A 1 174 ? -23.616 2.219 43.631 1.00 91.81 174 GLY A C 1
ATOM 1342 O O . GLY A 1 174 ? -23.719 2.381 44.843 1.00 91.81 174 GLY A O 1
ATOM 1343 N N . GLU A 1 175 ? -24.664 2.087 42.813 1.00 92.88 175 GLU A N 1
ATOM 1344 C CA . GLU A 1 175 ? -26.070 2.189 43.232 1.00 92.88 175 GLU A CA 1
ATOM 1345 C C . GLU A 1 175 ? -26.421 1.169 44.326 1.00 92.88 175 GLU A C 1
ATOM 1347 O O . GLU A 1 175 ? -26.902 1.551 45.393 1.00 92.88 175 GLU A O 1
ATOM 1352 N N . ILE A 1 176 ? -26.076 -0.109 44.123 1.00 93.31 176 ILE A N 1
ATOM 1353 C CA . ILE A 1 176 ? -26.314 -1.174 45.113 1.00 93.31 176 ILE A CA 1
ATOM 1354 C C . ILE A 1 176 ? -25.569 -0.877 46.419 1.00 93.31 176 ILE A C 1
ATOM 1356 O O . ILE A 1 176 ? -26.119 -1.037 47.507 1.00 93.31 176 ILE A O 1
ATOM 1360 N N . SER A 1 177 ? -24.317 -0.420 46.329 1.00 93.12 177 SER A N 1
ATOM 1361 C CA . SER A 1 177 ? -23.522 -0.095 47.518 1.00 93.12 177 SER A CA 1
ATOM 1362 C C . SER A 1 177 ? -24.136 1.071 48.295 1.00 93.12 177 SER A C 1
ATOM 1364 O O . SER A 1 177 ? -24.194 1.022 49.523 1.00 93.12 177 SER A O 1
ATOM 1366 N N . THR A 1 178 ? -24.632 2.098 47.597 1.00 93.31 178 THR A N 1
ATOM 1367 C CA . THR A 1 178 ? -25.327 3.226 48.229 1.00 93.31 178 THR A CA 1
ATOM 1368 C C . THR A 1 178 ? -26.658 2.818 48.854 1.00 93.31 178 THR A C 1
ATOM 1370 O O . THR A 1 178 ? -26.934 3.228 49.979 1.00 93.31 178 THR A O 1
ATOM 1373 N N . GLU A 1 179 ? -27.440 1.964 48.190 1.00 94.88 179 GLU A N 1
ATOM 1374 C CA . GLU A 1 179 ? -28.730 1.480 48.691 1.00 94.88 179 GLU A CA 1
ATOM 1375 C C . GLU A 1 179 ? -28.552 0.616 49.950 1.00 94.88 179 GLU A C 1
ATOM 1377 O O . GLU A 1 179 ? -29.225 0.838 50.958 1.00 94.88 179 GLU A O 1
ATOM 1382 N N . ILE A 1 180 ? -27.575 -0.302 49.954 1.00 94.69 180 ILE A N 1
ATOM 1383 C CA . ILE A 1 180 ? -27.234 -1.112 51.136 1.00 94.69 180 ILE A CA 1
ATOM 1384 C C . ILE A 1 180 ? -26.829 -0.213 52.308 1.00 94.69 180 ILE A C 1
ATOM 1386 O O . ILE A 1 180 ? -27.266 -0.432 53.441 1.00 94.69 180 ILE A O 1
ATOM 1390 N N . LEU A 1 181 ? -26.007 0.807 52.054 1.00 93.88 181 LEU A N 1
ATOM 1391 C CA . LEU A 1 181 ? -25.523 1.715 53.091 1.00 93.88 181 LEU A CA 1
ATOM 1392 C C . LEU A 1 181 ? -26.654 2.589 53.655 1.00 93.88 181 LEU A C 1
ATOM 1394 O O . LEU A 1 181 ? -26.700 2.839 54.861 1.00 93.88 181 LEU A O 1
ATOM 1398 N N . GLU A 1 182 ? -27.603 3.002 52.813 1.00 94.25 182 GLU A N 1
ATOM 1399 C CA . GLU A 1 182 ? -28.802 3.723 53.239 1.00 94.25 182 GLU A CA 1
ATOM 1400 C C . GLU A 1 182 ? -29.726 2.843 54.093 1.00 94.25 182 GLU A C 1
ATOM 1402 O O . GLU A 1 182 ? -30.162 3.268 55.166 1.00 94.25 182 GLU A O 1
ATOM 1407 N N . VAL A 1 183 ? -29.986 1.601 53.671 1.00 94.56 183 VAL A N 1
ATOM 1408 C CA . VAL A 1 183 ? -30.802 0.638 54.429 1.00 94.56 183 VAL A CA 1
ATOM 1409 C C . VAL A 1 183 ? -30.152 0.319 55.776 1.00 94.56 183 VAL A C 1
ATOM 1411 O O . VAL A 1 183 ? -30.831 0.353 56.806 1.00 94.56 183 VAL A O 1
ATOM 1414 N N . ALA A 1 184 ? -28.837 0.089 55.801 1.00 93.19 184 ALA A N 1
ATOM 1415 C CA . ALA A 1 184 ? -28.084 -0.133 57.033 1.00 93.19 184 ALA A CA 1
ATOM 1416 C C . ALA A 1 184 ? -28.177 1.077 57.980 1.00 93.19 184 ALA A C 1
ATOM 1418 O O . ALA A 1 184 ? -28.454 0.922 59.173 1.00 93.19 184 ALA A O 1
ATOM 1419 N N . ARG A 1 185 ? -28.024 2.298 57.448 1.00 92.31 185 ARG A N 1
ATOM 1420 C CA . ARG A 1 185 ? -28.165 3.544 58.216 1.00 92.31 185 ARG A CA 1
ATOM 1421 C C . ARG A 1 185 ? -29.579 3.720 58.772 1.00 92.31 185 ARG A C 1
ATOM 1423 O O . ARG A 1 185 ? -29.736 4.122 59.925 1.00 92.31 185 ARG A O 1
ATOM 1430 N N . ARG A 1 186 ? -30.605 3.400 57.979 1.00 93.38 186 ARG A N 1
ATOM 1431 C CA . ARG A 1 186 ? -32.018 3.465 58.381 1.00 93.38 186 ARG A CA 1
ATOM 1432 C C . ARG A 1 186 ? -32.335 2.457 59.489 1.00 93.38 186 ARG A C 1
ATOM 1434 O O . ARG A 1 186 ? -33.018 2.809 60.447 1.00 93.38 186 ARG A O 1
ATOM 1441 N N . GLY A 1 187 ? -31.802 1.238 59.389 1.00 92.69 187 GLY A N 1
ATOM 1442 C CA . GLY A 1 187 ? -31.927 0.205 60.420 1.00 92.69 187 GLY A CA 1
ATOM 1443 C C . GLY A 1 187 ? -31.302 0.625 61.753 1.00 92.69 187 GLY A C 1
ATOM 1444 O O . GLY A 1 187 ? -31.960 0.553 62.789 1.00 92.69 187 GLY A O 1
ATOM 1445 N N . LEU A 1 188 ? -30.075 1.159 61.718 1.00 90.44 188 LEU A N 1
ATOM 1446 C CA . LEU A 1 188 ? -29.385 1.684 62.904 1.00 90.44 188 LEU A CA 1
ATOM 1447 C C . LEU A 1 188 ? -30.130 2.854 63.559 1.00 90.44 188 LEU A C 1
ATOM 1449 O O . LEU A 1 188 ? -30.214 2.918 64.783 1.00 90.44 188 LEU A O 1
ATOM 1453 N N . GLY A 1 189 ? -30.694 3.767 62.762 1.00 86.88 189 GLY A N 1
ATOM 1454 C CA . GLY A 1 189 ? -31.493 4.880 63.281 1.00 86.88 189 GLY A CA 1
ATOM 1455 C C . GLY A 1 189 ? -32.748 4.420 64.028 1.00 86.88 189 GLY A C 1
ATOM 1456 O O . GLY A 1 189 ? -33.094 5.000 65.053 1.00 86.88 189 GLY A O 1
ATOM 1457 N N . LYS A 1 190 ? -33.392 3.343 63.560 1.00 85.19 190 LYS A N 1
ATOM 1458 C CA . LYS A 1 190 ? -34.618 2.792 64.158 1.00 85.19 190 LYS A CA 1
ATOM 1459 C C . LYS A 1 190 ? -34.384 2.086 65.499 1.00 85.19 190 LYS A C 1
ATOM 1461 O O . LYS A 1 190 ? -35.312 1.983 66.281 1.00 85.19 190 LYS A O 1
ATOM 1466 N N . MET A 1 191 ? -33.167 1.606 65.762 1.00 78.56 191 MET A N 1
ATOM 1467 C CA . MET A 1 191 ? -32.797 0.962 67.032 1.00 78.56 191 MET A CA 1
ATOM 1468 C C . MET A 1 191 ? -32.410 1.949 68.144 1.00 78.56 191 MET A C 1
ATOM 1470 O O . MET A 1 191 ? -32.234 1.536 69.286 1.00 78.56 191 MET A O 1
ATOM 1474 N N . LYS A 1 192 ? -32.198 3.229 67.813 1.00 71.25 192 LYS A N 1
ATOM 1475 C CA . LYS A 1 192 ? -31.729 4.253 68.762 1.00 71.25 192 LYS A CA 1
ATOM 1476 C C . LYS A 1 192 ? -32.870 5.099 69.358 1.00 71.25 192 LYS A C 1
ATOM 1478 O O . LYS A 1 192 ? -32.604 5.921 70.231 1.00 71.25 192 LYS A O 1
ATOM 1483 N N . HIS A 1 193 ? -34.099 4.900 68.886 1.00 55.19 193 HIS A N 1
ATOM 1484 C CA . HIS A 1 193 ? -35.341 5.468 69.420 1.00 55.19 193 HIS A CA 1
ATOM 1485 C C . HIS A 1 193 ? -36.161 4.376 70.097 1.00 55.19 193 HIS A C 1
ATOM 1487 O O . HIS A 1 193 ? -36.816 4.710 71.105 1.00 55.19 193 HIS A O 1
#

Secondary structure (DSSP, 8-state):
-HHHHHHHHTTSS-HHHHHHHHHHHHH--SHHHHHHTTTTS----SSS--------------HHHHHHHHHHHHHHHHHHHHHHHHHHHHHHHHTS-STHHHHHHHHHHHHHHHHHHHTS--S-GGGGPPPHHHHHHHHHHHHHHHHHHHHHHHHHHHHHHHHHHHHHHHHHHHHHHHHHHHHHHHHHHHT--

Foldseek 3Di:
DVLLVVCVVVVVDDPVLSVVLVVQCVPDPDPVSNCVSCVPPPDPPPDDDDDDPDVDVPPPQDPVNVVVVVVLVVLVVVLVVQLVVLVVVLVVLVVVPDPVSVVVVVVSVVVNVVSCCPRNVPDPPVVVPDDPVVVVVVVVVVVVVVVVVVVVVVVVVVVVVVVVVVVVVVVVVVVVVVVVVVVVVVVVVVVVD